Protein AF-A0A9W6ZDW1-F1 (afdb_monomer)

Solvent-accessible surface area (backbone atoms only — not comparable to full-atom values): 10948 Å² total; per-residue (Å²): 124,67,66,67,58,62,65,33,70,68,50,48,51,49,50,52,50,50,52,54,49,47,52,51,42,53,49,51,49,52,55,49,71,64,38,73,82,74,58,90,86,60,63,68,70,57,54,54,51,50,48,51,53,44,52,51,49,53,52,48,52,50,50,52,50,51,52,51,50,51,52,48,42,70,73,43,52,77,60,36,74,73,37,67,72,54,46,52,49,51,52,53,51,51,52,51,54,49,32,63,74,73,60,54,79,70,67,62,58,63,51,54,64,58,54,52,51,54,55,55,49,52,51,50,54,52,50,50,53,52,49,52,56,49,49,53,52,51,50,54,50,53,53,51,54,50,52,54,51,51,55,50,50,52,50,51,52,52,54,50,51,52,52,52,50,55,53,49,50,54,51,51,52,51,51,53,47,52,54,49,52,52,51,52,51,51,52,50,53,50,52,51,55,59,58,77,75,108

Nearest PDB structures (foldseek):
  7eeb-assembly1_B  TM=6.899E-01  e=1.900E-01  Mus musculus

Secondary structure (DSSP, 8-state):
--HHHHTSHHHHHHHHHHHHHHHHHHHHHHHHHHHTTT-TTS-HHHHHHHHHHHHHHHHHHHHHHHHHHHHHHHHHTTGGGG-HHHHHHHHHHHHHHHHHHTT-TTTGGGGHHHHHHHHHHHHHHHHHHHHHHHHHHHHHHHHHHHHHHHHHHHHHHHHHHHHHHHHHHHHHHHHHHHHHHHHHHHHHHHHHHHHHT-

Mean predicted aligned error: 13.36 Å

Radius of gyration: 42.37 Å; Cα contacts (8 Å, |Δi|>4): 61; chains: 1; bounding box: 82×44×132 Å

Structure (mmCIF, N/CA/C/O backbone):
data_AF-A0A9W6ZDW1-F1
#
_entry.id   AF-A0A9W6ZDW1-F1
#
loop_
_atom_site.group_PDB
_atom_site.id
_atom_site.type_symbol
_atom_site.label_atom_id
_atom_site.label_alt_id
_atom_site.label_comp_id
_atom_site.label_asym_id
_atom_site.label_entity_id
_atom_site.label_seq_id
_atom_site.pdbx_PDB_ins_code
_atom_site.Cartn_x
_atom_site.Cartn_y
_atom_site.Cartn_z
_atom_site.occupancy
_atom_site.B_iso_or_equiv
_atom_site.auth_seq_id
_atom_site.auth_comp_id
_atom_site.auth_asym_id
_atom_site.auth_atom_id
_atom_site.pdbx_PDB_model_num
ATOM 1 N N . ASN A 1 1 ? 13.449 -10.008 6.970 1.00 45.34 1 ASN A N 1
ATOM 2 C CA . ASN A 1 1 ? 13.951 -8.659 7.326 1.00 45.34 1 ASN A CA 1
ATOM 3 C C . ASN A 1 1 ? 14.274 -7.744 6.144 1.00 45.34 1 ASN A C 1
ATOM 5 O O . ASN A 1 1 ? 14.378 -6.555 6.386 1.00 45.34 1 ASN A O 1
ATOM 9 N N . GLY A 1 2 ? 14.355 -8.223 4.892 1.00 47.91 2 GLY A N 1
ATOM 10 C CA . GLY A 1 2 ? 14.412 -7.336 3.712 1.00 47.91 2 GLY A CA 1
ATOM 11 C C . GLY A 1 2 ? 13.050 -6.755 3.298 1.00 47.91 2 GLY A C 1
ATOM 12 O O . GLY A 1 2 ? 12.966 -5.576 2.982 1.00 47.91 2 GLY A O 1
ATOM 13 N N . GLY A 1 3 ? 11.969 -7.544 3.398 1.00 52.66 3 GLY A N 1
ATOM 14 C CA . GLY A 1 3 ? 10.612 -7.108 3.021 1.00 52.66 3 GLY A CA 1
ATOM 15 C C . GLY A 1 3 ? 10.099 -5.892 3.802 1.00 52.66 3 GLY A C 1
ATOM 16 O O . GLY A 1 3 ? 9.645 -4.934 3.195 1.00 52.66 3 GLY A O 1
ATOM 17 N N . LYS A 1 4 ? 10.310 -5.857 5.128 1.00 54.59 4 LYS A N 1
ATOM 18 C CA . LYS A 1 4 ? 9.941 -4.701 5.970 1.00 54.59 4 LYS A CA 1
ATOM 19 C C . LYS A 1 4 ? 10.668 -3.403 5.600 1.00 54.59 4 LYS A C 1
ATOM 21 O O . LYS A 1 4 ? 10.137 -2.334 5.849 1.00 54.59 4 LYS A O 1
ATOM 26 N N . LEU A 1 5 ? 11.873 -3.486 5.029 1.00 53.47 5 LEU A N 1
ATOM 27 C CA . LEU A 1 5 ? 12.630 -2.314 4.572 1.00 53.47 5 LEU A CA 1
ATOM 28 C C . LEU A 1 5 ? 12.071 -1.767 3.249 1.00 53.47 5 LEU A C 1
ATOM 30 O O . LEU A 1 5 ? 12.060 -0.558 3.055 1.00 53.47 5 LEU A O 1
ATOM 34 N N . MET A 1 6 ? 11.561 -2.640 2.372 1.00 57.53 6 MET A N 1
ATOM 35 C CA . MET A 1 6 ? 10.846 -2.242 1.149 1.00 57.53 6 MET A CA 1
ATOM 36 C C . MET A 1 6 ? 9.413 -1.753 1.402 1.00 57.53 6 MET A C 1
ATOM 38 O O . MET A 1 6 ? 8.844 -1.070 0.554 1.00 57.53 6 MET A O 1
ATOM 42 N N . GLU A 1 7 ? 8.829 -2.085 2.553 1.00 59.28 7 GLU A N 1
ATOM 43 C CA . GLU A 1 7 ? 7.519 -1.580 2.984 1.00 59.28 7 GLU A CA 1
ATOM 44 C C . GLU A 1 7 ? 7.584 -0.209 3.667 1.00 59.28 7 GLU A C 1
ATOM 46 O O . GLU A 1 7 ? 6.540 0.381 3.936 1.00 59.28 7 GLU A O 1
ATOM 51 N N . LEU A 1 8 ? 8.779 0.344 3.926 1.00 70.31 8 LEU A N 1
ATOM 52 C CA . LEU A 1 8 ? 8.867 1.719 4.410 1.00 70.31 8 LEU A CA 1
ATOM 53 C C . LEU A 1 8 ? 8.336 2.683 3.343 1.00 70.31 8 LEU A C 1
ATOM 55 O O . LEU A 1 8 ? 8.784 2.676 2.192 1.00 70.31 8 LEU A O 1
ATOM 59 N N . TYR A 1 9 ? 7.441 3.576 3.770 1.00 68.69 9 TYR A N 1
ATOM 60 C CA . TYR A 1 9 ? 6.848 4.623 2.935 1.00 68.69 9 TYR A CA 1
ATOM 61 C C . TYR A 1 9 ? 7.907 5.456 2.191 1.00 68.69 9 TYR A C 1
ATOM 63 O O . TYR A 1 9 ? 7.677 5.888 1.064 1.00 68.69 9 TYR A O 1
ATOM 71 N N . GLU A 1 10 ? 9.089 5.639 2.787 1.00 76.44 10 GLU A N 1
ATOM 72 C CA . GLU A 1 10 ? 10.210 6.386 2.205 1.00 76.44 10 GLU A CA 1
ATOM 73 C C . GLU A 1 10 ? 10.788 5.700 0.965 1.00 76.44 10 GLU A C 1
ATOM 75 O O . GLU A 1 10 ? 11.028 6.349 -0.053 1.00 76.44 10 GLU A O 1
ATOM 80 N N . VAL A 1 11 ? 10.967 4.377 1.026 1.00 77.19 11 VAL A N 1
ATOM 81 C CA . VAL A 1 11 ? 11.514 3.589 -0.086 1.00 77.19 11 VAL A CA 1
ATOM 82 C C . VAL A 1 11 ? 10.508 3.547 -1.229 1.00 77.19 11 VAL A C 1
ATOM 84 O O . VAL A 1 11 ? 10.876 3.750 -2.382 1.00 77.19 11 VAL A O 1
ATOM 87 N N . GLN A 1 12 ? 9.226 3.372 -0.921 1.00 74.38 12 GLN A N 1
ATOM 88 C CA . GLN A 1 12 ? 8.173 3.343 -1.935 1.00 74.38 12 GLN A CA 1
ATOM 89 C C . GLN A 1 12 ? 7.970 4.704 -2.607 1.00 74.38 12 GLN A C 1
ATOM 91 O O . GLN A 1 12 ? 7.766 4.763 -3.819 1.00 74.38 12 GLN A O 1
ATOM 96 N N . LEU A 1 13 ? 8.091 5.806 -1.860 1.00 77.62 13 LEU A N 1
ATOM 97 C CA . LEU A 1 13 ? 8.053 7.153 -2.427 1.00 77.62 13 LEU A CA 1
ATOM 98 C C . LEU A 1 13 ? 9.248 7.395 -3.354 1.00 77.62 13 LEU A C 1
ATOM 100 O O . LEU A 1 13 ? 9.069 7.929 -4.449 1.00 77.62 13 LEU A O 1
ATOM 104 N N . LEU A 1 14 ? 10.444 6.947 -2.959 1.00 81.94 14 LEU A N 1
ATOM 105 C CA . LEU A 1 14 ? 11.640 7.025 -3.795 1.00 81.94 14 LEU A CA 1
ATOM 106 C C . LEU A 1 14 ? 11.480 6.208 -5.083 1.00 81.94 14 LEU A C 1
ATOM 108 O O . LEU A 1 14 ? 11.796 6.713 -6.157 1.00 81.94 14 LEU A O 1
ATOM 112 N N . VAL A 1 15 ? 10.930 4.993 -5.003 1.00 80.06 15 VAL A N 1
ATOM 113 C CA . VAL A 1 15 ? 10.643 4.152 -6.178 1.00 80.06 15 VAL A CA 1
ATOM 114 C C . VAL A 1 15 ? 9.605 4.813 -7.090 1.00 80.06 15 VAL A C 1
ATOM 116 O O . VAL A 1 15 ? 9.808 4.875 -8.300 1.00 80.06 15 VAL A O 1
ATOM 119 N N . CYS A 1 16 ? 8.528 5.381 -6.541 1.00 79.88 16 CYS A N 1
ATOM 120 C CA . CYS A 1 16 ? 7.535 6.127 -7.319 1.00 79.88 16 CYS A CA 1
ATOM 121 C C . CYS A 1 16 ? 8.142 7.350 -8.020 1.00 79.88 16 CYS A C 1
ATOM 123 O O . CYS A 1 16 ? 7.856 7.594 -9.193 1.00 79.88 16 CYS A O 1
ATOM 125 N N . LEU A 1 17 ? 9.004 8.102 -7.329 1.00 83.44 17 LEU A N 1
ATOM 126 C CA . LEU A 1 17 ? 9.716 9.240 -7.906 1.0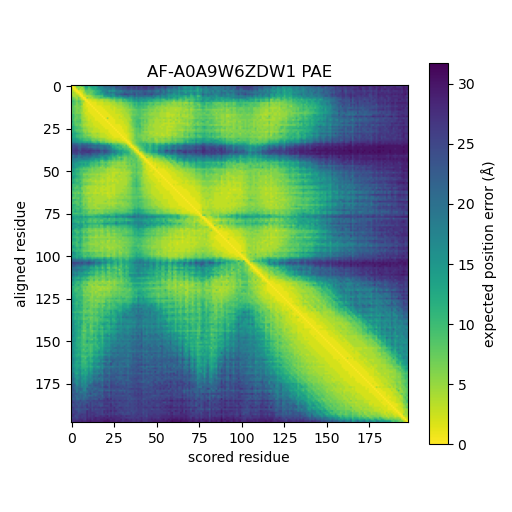0 83.44 17 LEU A CA 1
ATOM 127 C C . LEU A 1 17 ? 10.667 8.780 -9.016 1.00 83.44 17 LEU A C 1
ATOM 129 O O . LEU A 1 17 ? 10.703 9.396 -10.080 1.00 83.44 17 LEU A O 1
ATOM 133 N N . LEU A 1 18 ? 11.378 7.669 -8.804 1.00 85.19 18 LEU A N 1
ATOM 134 C CA . LEU A 1 18 ? 12.270 7.072 -9.795 1.00 85.19 18 LEU A CA 1
ATOM 135 C C . LEU A 1 18 ? 11.507 6.642 -11.053 1.00 85.19 18 LEU A C 1
ATOM 137 O O . LEU A 1 18 ? 11.962 6.930 -12.154 1.00 85.19 18 LEU A O 1
ATOM 141 N N . ILE A 1 19 ? 10.331 6.024 -10.906 1.00 82.25 19 ILE A N 1
ATOM 142 C CA . ILE A 1 19 ? 9.452 5.671 -12.032 1.00 82.25 19 ILE A CA 1
ATOM 143 C C . ILE A 1 19 ? 8.964 6.934 -12.756 1.00 82.25 19 ILE A C 1
ATOM 145 O O . ILE A 1 19 ? 8.956 6.977 -13.984 1.00 82.25 19 ILE A O 1
ATOM 149 N N . GLY A 1 20 ? 8.584 7.980 -12.016 1.00 82.38 20 GLY A N 1
ATOM 150 C CA . GLY A 1 20 ? 8.181 9.260 -12.602 1.00 82.38 20 GLY A CA 1
ATOM 151 C C . GLY A 1 20 ? 9.299 9.897 -13.431 1.00 82.38 20 GLY A C 1
ATOM 152 O O . GLY A 1 20 ? 9.073 10.286 -14.577 1.00 82.38 20 GLY A O 1
ATOM 153 N N . LEU A 1 21 ? 10.517 9.948 -12.886 1.00 84.75 21 LEU A N 1
ATOM 154 C CA . LEU A 1 21 ? 11.698 10.423 -13.608 1.00 84.75 21 LEU A CA 1
ATOM 155 C C . LEU A 1 21 ? 11.998 9.551 -14.827 1.00 84.75 21 LEU A C 1
ATOM 157 O O . LEU A 1 21 ? 12.229 10.087 -15.904 1.00 84.75 21 LEU A O 1
ATOM 161 N N . ASP A 1 22 ? 11.950 8.230 -14.688 1.00 83.38 22 ASP A N 1
ATOM 162 C CA . ASP A 1 22 ? 12.181 7.284 -15.781 1.00 83.38 22 ASP A CA 1
ATOM 163 C C . ASP A 1 22 ? 11.221 7.514 -16.960 1.00 83.38 22 ASP A C 1
ATOM 165 O O . ASP A 1 22 ? 11.650 7.587 -18.113 1.00 83.38 22 ASP A O 1
ATOM 169 N N . ILE A 1 23 ? 9.933 7.737 -16.678 1.00 79.94 23 ILE A N 1
ATOM 170 C CA . ILE A 1 23 ? 8.941 8.081 -17.702 1.00 79.94 23 ILE A CA 1
ATOM 171 C C . ILE A 1 23 ? 9.294 9.420 -18.362 1.00 79.94 23 ILE A C 1
ATOM 173 O O . ILE A 1 23 ? 9.258 9.522 -19.590 1.00 79.94 23 ILE A O 1
ATOM 177 N N . LEU A 1 24 ? 9.657 10.447 -17.588 1.00 82.50 24 LEU A N 1
ATOM 178 C CA . LEU A 1 24 ? 10.040 11.755 -18.135 1.00 82.50 24 LEU A CA 1
ATOM 179 C C . LEU A 1 24 ? 11.266 11.650 -19.052 1.00 82.50 24 LEU A C 1
ATOM 181 O O . LEU A 1 24 ? 11.233 12.146 -20.177 1.00 82.50 24 LEU A O 1
ATOM 185 N N . PHE A 1 25 ? 12.316 10.960 -18.609 1.00 81.31 25 PHE A N 1
ATOM 186 C CA . PHE A 1 25 ? 1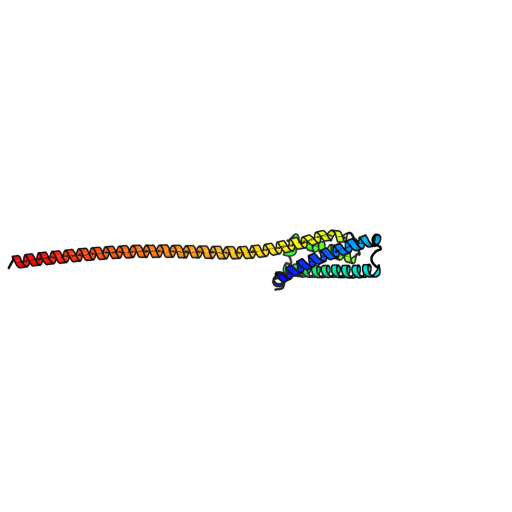3.536 10.755 -19.386 1.00 81.31 25 PHE A CA 1
ATOM 187 C C . PHE A 1 25 ? 13.281 9.940 -20.658 1.00 81.31 25 PHE A C 1
ATOM 189 O O . PHE A 1 25 ? 13.762 10.324 -21.722 1.00 81.31 25 PHE A O 1
ATOM 196 N N . SER A 1 26 ? 12.445 8.901 -20.595 1.00 77.38 26 SER A N 1
ATOM 197 C CA . SER A 1 26 ? 12.052 8.124 -21.778 1.00 77.38 26 SER A CA 1
ATOM 198 C C . SER A 1 26 ? 11.277 8.965 -22.806 1.00 77.38 26 SER A C 1
ATOM 200 O O . SER A 1 26 ? 11.511 8.854 -24.012 1.00 77.38 26 SER A O 1
ATOM 202 N N . ASN A 1 27 ? 10.407 9.876 -22.350 1.00 78.00 27 ASN A N 1
ATOM 203 C CA . ASN A 1 27 ? 9.708 10.816 -23.232 1.00 78.00 27 ASN A CA 1
ATOM 204 C C . ASN A 1 27 ? 10.666 11.842 -23.859 1.00 78.00 27 ASN A C 1
ATOM 206 O O . ASN A 1 27 ? 10.565 12.120 -25.054 1.00 78.00 27 ASN A O 1
ATOM 210 N N . VAL A 1 28 ? 11.622 12.376 -23.090 1.00 78.50 28 VAL A N 1
ATOM 211 C CA . VAL A 1 28 ? 12.659 13.288 -23.608 1.00 78.50 28 VAL A CA 1
ATOM 212 C C . VAL A 1 28 ? 13.523 12.587 -24.656 1.00 78.50 28 VAL A C 1
ATOM 214 O O . VAL A 1 28 ? 13.772 13.160 -25.716 1.00 78.50 28 VAL A O 1
ATOM 217 N N . GLU A 1 29 ? 13.929 11.339 -24.411 1.00 76.88 29 GLU A N 1
ATOM 218 C CA . GLU A 1 29 ? 14.666 10.529 -25.384 1.00 76.88 29 GLU A CA 1
ATOM 219 C C . GLU A 1 29 ? 13.851 10.304 -26.661 1.00 76.88 29 GLU A C 1
ATOM 221 O O . GLU A 1 29 ? 14.373 10.446 -27.765 1.00 76.88 29 GLU A O 1
ATOM 226 N N . PHE A 1 30 ? 12.559 9.982 -26.533 1.00 76.25 30 PHE A N 1
ATOM 227 C CA . PHE A 1 30 ? 11.659 9.802 -27.669 1.00 76.25 30 PHE A CA 1
ATOM 228 C C . PHE A 1 30 ? 11.557 11.077 -28.507 1.00 76.25 30 PHE A C 1
ATOM 230 O O . PHE A 1 30 ? 11.839 11.049 -29.705 1.00 76.25 30 PHE A O 1
ATOM 237 N N . VAL A 1 31 ? 11.241 12.207 -27.875 1.00 76.38 31 VAL A N 1
ATOM 238 C CA . VAL A 1 31 ? 11.100 13.501 -28.551 1.00 76.38 31 VAL A CA 1
ATOM 239 C C . VAL A 1 31 ? 12.412 13.927 -29.209 1.00 76.38 31 VAL A C 1
ATOM 241 O O . VAL A 1 31 ? 12.392 14.372 -30.355 1.00 76.38 31 VAL A O 1
ATOM 244 N N . MET A 1 32 ? 13.556 13.757 -28.541 1.00 72.44 32 MET A N 1
ATOM 245 C CA . MET A 1 32 ? 14.868 14.082 -29.112 1.00 72.44 32 MET A CA 1
ATOM 246 C C . MET A 1 32 ? 15.229 13.147 -30.269 1.00 72.44 32 MET A C 1
ATOM 248 O O . MET A 1 32 ? 15.637 13.613 -31.325 1.00 72.44 32 MET A O 1
ATOM 252 N N . SER A 1 33 ? 15.010 11.840 -30.123 1.00 73.38 33 SER A N 1
ATOM 253 C CA . SER A 1 33 ? 15.315 10.836 -31.148 1.00 73.38 33 SER A CA 1
ATOM 254 C C . SER A 1 33 ? 14.509 11.028 -32.441 1.00 73.38 33 SER A C 1
ATOM 256 O O . SER A 1 33 ? 15.011 10.666 -33.504 1.00 73.38 33 SER A O 1
ATOM 258 N N . TYR A 1 34 ? 13.300 11.597 -32.366 1.00 69.38 34 TYR A N 1
ATOM 259 C CA . TYR A 1 34 ? 12.497 11.970 -33.537 1.00 69.38 34 TYR A CA 1
ATOM 260 C C . TYR A 1 34 ? 12.802 13.387 -34.057 1.00 69.38 34 TYR A C 1
ATOM 262 O O . TYR A 1 34 ? 12.780 13.600 -35.267 1.00 69.38 34 TYR A O 1
ATOM 270 N N . ASN A 1 35 ? 13.134 14.348 -33.185 1.00 67.25 35 ASN A N 1
ATOM 271 C CA . ASN A 1 35 ? 13.446 15.728 -33.591 1.00 67.25 35 ASN A CA 1
ATOM 272 C C . ASN A 1 35 ? 14.878 15.947 -34.104 1.00 67.25 35 ASN A C 1
ATOM 274 O O . ASN A 1 35 ? 15.163 17.013 -34.652 1.00 67.25 35 ASN A O 1
ATOM 278 N N . VAL A 1 36 ? 15.773 14.957 -33.996 1.00 59.56 36 VAL A N 1
ATOM 279 C CA . VAL A 1 36 ? 17.116 14.996 -34.618 1.00 59.56 36 VAL A CA 1
ATOM 280 C C . VAL A 1 36 ? 17.038 15.271 -36.128 1.00 59.56 36 VAL A C 1
ATOM 282 O O . VAL A 1 36 ? 17.974 15.819 -36.700 1.00 59.56 36 VAL A O 1
ATOM 285 N N . THR A 1 37 ? 15.918 14.951 -36.784 1.00 54.81 37 THR A N 1
ATOM 286 C CA . THR A 1 37 ? 15.727 15.199 -38.223 1.00 54.81 37 THR A CA 1
ATOM 287 C C . THR A 1 37 ? 15.115 16.573 -38.545 1.00 54.81 37 THR A C 1
ATOM 289 O O . THR A 1 37 ? 15.182 16.996 -39.694 1.00 54.81 37 THR A O 1
ATOM 292 N N . SER A 1 38 ? 14.529 17.289 -37.574 1.00 54.47 38 SER A N 1
ATOM 293 C CA . SER A 1 38 ? 13.697 18.484 -37.825 1.00 54.47 38 SER A CA 1
ATOM 294 C C . SER A 1 38 ? 14.186 19.781 -37.167 1.00 54.47 38 SER A C 1
ATOM 296 O O . SER A 1 38 ? 13.809 20.855 -37.637 1.00 54.47 38 SER A O 1
ATOM 298 N N . LEU A 1 39 ? 15.019 19.732 -36.116 1.00 53.09 39 LEU A N 1
ATOM 299 C CA . LEU A 1 39 ? 15.394 20.926 -35.344 1.00 53.09 39 LEU A CA 1
ATOM 300 C C . LEU A 1 39 ? 16.904 21.226 -35.397 1.00 53.09 39 LEU A C 1
ATOM 302 O O . LEU A 1 39 ? 17.690 20.791 -34.558 1.00 53.09 39 LEU A O 1
ATOM 306 N N . SER A 1 40 ? 17.295 22.049 -36.369 1.00 56.88 40 SER A N 1
ATOM 307 C CA . SER A 1 40 ? 18.657 22.554 -36.627 1.00 56.88 40 SER A CA 1
ATOM 308 C C . SER A 1 40 ? 19.147 23.644 -35.652 1.00 56.88 40 SER A C 1
ATOM 310 O O . SER A 1 40 ? 20.188 24.256 -35.881 1.00 56.88 40 SER A O 1
ATOM 312 N N . LEU A 1 41 ? 18.416 23.903 -34.561 1.00 61.38 41 LEU A N 1
ATOM 313 C CA . LEU A 1 41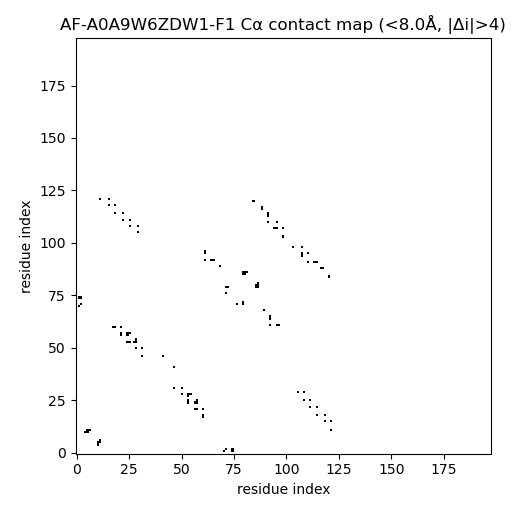 ? 18.674 25.013 -33.628 1.00 61.38 41 LEU A CA 1
ATOM 314 C C . LEU A 1 41 ? 19.602 24.663 -32.451 1.00 61.38 41 LEU A C 1
ATOM 316 O O . LEU A 1 41 ? 20.045 25.568 -31.748 1.00 61.38 41 LEU A O 1
ATOM 320 N N . VAL A 1 42 ? 19.906 23.382 -32.216 1.00 66.25 42 VAL A N 1
ATOM 321 C CA . VAL A 1 42 ? 20.762 22.949 -31.097 1.00 66.25 42 VAL A CA 1
ATOM 322 C C . VAL A 1 42 ? 22.066 22.358 -31.641 1.00 66.25 42 VAL A C 1
ATOM 324 O O . VAL A 1 42 ? 22.016 21.537 -32.557 1.00 66.25 42 VAL A O 1
ATOM 327 N N . PRO A 1 43 ? 23.242 22.729 -31.096 1.00 73.75 43 PRO A N 1
ATOM 328 C CA . PRO A 1 43 ? 24.513 22.164 -31.536 1.00 73.75 43 PRO A CA 1
ATOM 329 C C . PRO A 1 43 ? 24.530 20.640 -31.359 1.00 73.75 43 PRO A C 1
ATOM 331 O O . PRO A 1 43 ? 24.258 20.125 -30.272 1.00 73.75 43 PRO A O 1
ATOM 334 N N . LEU A 1 44 ? 24.908 19.931 -32.428 1.00 71.38 44 LEU A N 1
ATOM 335 C CA . LEU A 1 44 ? 24.893 18.465 -32.535 1.00 71.38 44 LEU A CA 1
ATOM 336 C C . LEU A 1 44 ? 25.595 17.771 -31.349 1.00 71.38 44 LEU A C 1
ATOM 338 O O . LEU A 1 44 ? 25.128 16.757 -30.836 1.00 71.38 44 LEU A O 1
ATOM 342 N N . ASN A 1 45 ? 26.688 18.362 -30.857 1.00 76.44 45 ASN A N 1
ATOM 343 C CA . ASN A 1 45 ? 27.463 17.844 -29.725 1.00 76.44 45 ASN A CA 1
ATOM 344 C C . ASN A 1 45 ? 26.672 17.840 -28.410 1.00 76.44 45 ASN A C 1
ATOM 346 O O . ASN A 1 45 ? 26.795 16.906 -27.617 1.00 76.44 45 ASN A O 1
ATOM 350 N N . LEU A 1 46 ? 25.844 18.865 -28.182 1.00 74.94 46 LEU A N 1
ATOM 351 C CA . LEU A 1 46 ? 25.015 18.963 -26.984 1.00 74.94 46 LEU A CA 1
ATOM 352 C C . LEU A 1 46 ? 23.864 17.951 -27.047 1.00 74.94 46 LEU A C 1
ATOM 354 O O . LEU A 1 46 ? 23.582 17.292 -26.052 1.00 74.94 46 LEU A O 1
ATOM 358 N N . GLN A 1 47 ? 23.254 17.762 -28.222 1.00 73.62 47 GLN A N 1
ATOM 359 C CA . GLN A 1 47 ? 22.193 16.767 -28.420 1.00 73.62 47 GLN A CA 1
ATOM 360 C C . GLN A 1 47 ? 22.692 15.338 -28.181 1.00 73.62 47 GLN A C 1
ATOM 362 O O . GLN A 1 47 ? 22.064 14.586 -27.440 1.00 73.62 47 GLN A O 1
ATOM 367 N N . VAL A 1 48 ? 23.841 14.971 -28.758 1.00 77.81 48 VAL A N 1
ATOM 368 C CA . VAL A 1 48 ? 24.439 13.639 -28.566 1.00 77.81 48 VAL A CA 1
ATOM 369 C C . VAL A 1 48 ? 24.851 13.426 -27.106 1.00 77.81 48 VAL A C 1
ATOM 371 O O . VAL A 1 48 ? 24.658 12.335 -26.571 1.00 77.81 48 VAL A O 1
ATOM 374 N N . GLY A 1 49 ? 25.380 14.460 -26.444 1.00 81.56 49 GLY A N 1
ATOM 375 C CA . GLY A 1 49 ? 25.712 14.412 -25.019 1.00 81.56 49 GLY A CA 1
ATOM 376 C C . GLY A 1 49 ? 24.486 14.163 -24.139 1.00 81.56 49 GLY A C 1
ATOM 377 O O . GLY A 1 49 ? 24.496 13.243 -23.324 1.00 81.56 49 GLY A O 1
ATOM 378 N N . VAL A 1 50 ? 23.409 14.928 -24.345 1.00 80.00 50 VAL A N 1
ATOM 379 C CA . VAL A 1 50 ? 22.146 14.758 -23.610 1.00 80.00 50 VAL A CA 1
ATOM 380 C C . VAL A 1 50 ? 21.554 13.374 -23.866 1.00 80.00 50 VAL A C 1
ATOM 382 O O . VAL A 1 50 ? 21.200 12.694 -22.910 1.00 80.00 50 VAL A O 1
ATOM 385 N N . LEU A 1 51 ? 21.517 12.909 -25.118 1.00 79.88 51 LEU A N 1
ATOM 386 C CA . LEU A 1 51 ? 20.979 11.589 -25.452 1.00 79.88 51 LEU A CA 1
ATOM 387 C C . LEU A 1 51 ? 21.724 10.461 -24.719 1.00 79.88 51 LEU A C 1
ATOM 389 O O . LEU A 1 51 ? 21.081 9.584 -24.153 1.00 79.88 51 LEU A O 1
ATOM 393 N N . ARG A 1 52 ? 23.062 10.517 -24.642 1.00 82.44 52 ARG A N 1
ATOM 394 C CA . ARG A 1 52 ? 23.853 9.526 -23.886 1.00 82.44 52 ARG A CA 1
ATOM 395 C C . ARG A 1 52 ? 23.555 9.546 -22.392 1.00 82.44 52 ARG A C 1
ATOM 397 O O . ARG A 1 52 ? 23.499 8.485 -21.776 1.00 82.44 52 ARG A O 1
ATOM 404 N N . VAL A 1 53 ? 23.388 10.729 -21.801 1.00 85.00 53 VAL A N 1
ATOM 405 C CA . VAL A 1 53 ? 23.042 10.858 -20.375 1.00 85.00 53 VAL A CA 1
ATOM 406 C C . VAL A 1 53 ? 21.661 10.268 -20.110 1.00 85.00 53 VAL A C 1
ATOM 408 O O . VAL A 1 53 ? 21.498 9.496 -19.169 1.00 85.00 53 VAL A O 1
ATOM 411 N N . VAL A 1 54 ? 20.690 10.581 -20.968 1.00 82.38 54 VAL A N 1
ATOM 412 C CA . VAL A 1 54 ? 19.324 10.059 -20.864 1.00 82.38 54 VAL A CA 1
ATOM 413 C C . VAL A 1 54 ? 19.310 8.534 -21.013 1.00 82.38 54 VAL A C 1
ATOM 415 O O . VAL A 1 54 ? 18.736 7.863 -20.163 1.00 82.38 54 VAL A O 1
ATOM 418 N N . GLN A 1 55 ? 20.021 7.986 -22.001 1.00 81.75 55 GLN A N 1
ATOM 419 C CA . GLN A 1 55 ? 20.167 6.536 -22.195 1.00 81.75 55 GLN A CA 1
ATOM 420 C C . GLN A 1 55 ? 20.857 5.846 -21.012 1.00 81.75 55 GLN A C 1
ATOM 422 O O . GLN A 1 55 ? 20.453 4.771 -20.575 1.00 81.75 55 GLN A O 1
ATOM 427 N N . SER A 1 56 ? 21.881 6.483 -20.439 1.00 86.25 56 SER A N 1
ATOM 428 C CA . SER A 1 56 ? 22.557 5.957 -19.247 1.00 86.25 56 SER A CA 1
ATOM 429 C C . SER A 1 56 ? 21.612 5.918 -18.043 1.00 86.25 56 SER A C 1
ATOM 431 O O . SER A 1 56 ? 21.642 4.969 -17.261 1.00 86.25 56 SER A O 1
ATOM 433 N N . PHE A 1 57 ? 20.748 6.928 -17.901 1.00 85.06 57 PHE A N 1
ATOM 434 C CA . PHE A 1 57 ? 19.757 6.983 -16.832 1.00 85.06 57 PHE A CA 1
ATOM 435 C C . PHE A 1 57 ? 18.678 5.906 -16.996 1.00 85.06 57 PHE A C 1
ATOM 437 O O . PHE A 1 57 ? 18.375 5.213 -16.029 1.00 85.06 57 PHE A O 1
ATOM 444 N N . THR A 1 58 ? 18.145 5.707 -18.206 1.00 79.81 58 THR A N 1
ATOM 445 C CA . THR A 1 58 ? 17.137 4.665 -18.476 1.00 79.81 58 THR A CA 1
ATOM 446 C C . THR A 1 58 ? 17.696 3.250 -18.308 1.00 79.81 58 THR A C 1
ATOM 448 O O . THR A 1 58 ? 16.996 2.358 -17.830 1.00 79.81 58 THR A O 1
ATOM 451 N N . GLY A 1 59 ? 18.969 3.028 -18.650 1.00 82.44 59 GLY A N 1
ATOM 452 C CA . GLY A 1 59 ? 19.655 1.766 -18.359 1.00 82.44 59 GLY A CA 1
ATOM 453 C C . GLY A 1 59 ? 19.844 1.537 -16.854 1.00 82.44 59 GLY A C 1
ATOM 454 O O . GLY A 1 59 ? 19.632 0.432 -16.350 1.00 82.44 59 GLY A O 1
ATOM 455 N N . PHE A 1 60 ? 20.185 2.593 -16.109 1.00 86.50 60 PHE A N 1
ATOM 456 C CA . PHE A 1 60 ? 20.338 2.531 -14.655 1.00 86.50 60 PHE A CA 1
ATOM 457 C C . PHE A 1 60 ? 19.018 2.205 -13.942 1.00 86.50 60 PHE A C 1
ATOM 459 O O . PHE A 1 60 ? 18.987 1.328 -13.075 1.00 86.50 60 PHE A O 1
ATOM 466 N N . THR A 1 61 ? 17.920 2.870 -14.308 1.00 84.62 61 THR A N 1
ATOM 467 C CA . THR A 1 61 ? 16.598 2.609 -13.719 1.00 84.62 61 THR A CA 1
ATOM 468 C C . THR A 1 61 ? 16.146 1.182 -14.014 1.00 84.62 61 THR A C 1
ATOM 470 O O . THR A 1 61 ? 15.684 0.490 -13.108 1.00 84.62 61 THR A O 1
ATOM 473 N N . LEU A 1 62 ? 16.362 0.687 -15.236 1.00 82.12 62 LEU A N 1
ATOM 474 C CA . LEU A 1 62 ? 16.092 -0.703 -15.602 1.00 82.12 62 LEU A CA 1
ATOM 475 C C . LEU A 1 62 ? 16.850 -1.701 -14.715 1.00 82.12 62 LEU A C 1
ATOM 477 O O . LEU A 1 62 ? 16.256 -2.667 -14.232 1.00 82.12 62 LEU A O 1
ATOM 481 N N . PHE A 1 63 ? 18.139 -1.458 -14.467 1.00 86.69 63 PHE A N 1
ATOM 482 C CA . PHE A 1 63 ? 18.943 -2.292 -13.573 1.00 86.69 63 PHE A CA 1
ATOM 483 C C . PHE A 1 63 ? 18.411 -2.272 -12.134 1.00 86.69 63 PHE A C 1
ATOM 485 O O . PHE A 1 63 ? 18.286 -3.321 -11.500 1.00 86.69 63 PHE A O 1
ATOM 492 N N . PHE A 1 64 ? 18.046 -1.093 -11.628 1.00 86.44 64 PHE A N 1
ATOM 493 C CA . PHE A 1 64 ? 17.448 -0.963 -10.302 1.00 86.44 64 PHE A CA 1
ATOM 494 C C . PHE A 1 64 ? 16.146 -1.773 -10.188 1.00 86.44 64 PHE A C 1
ATOM 496 O O . PHE A 1 64 ? 15.956 -2.510 -9.222 1.00 86.44 64 PHE A O 1
ATOM 503 N N . PHE A 1 65 ? 15.288 -1.718 -11.209 1.00 82.56 65 PHE A N 1
ATOM 504 C CA . PHE A 1 65 ? 14.042 -2.486 -11.244 1.00 82.56 65 PHE A CA 1
ATOM 505 C C . PHE A 1 65 ? 14.260 -4.000 -11.362 1.00 82.56 65 PHE A C 1
ATOM 507 O O . PHE A 1 65 ? 13.505 -4.776 -10.778 1.00 82.56 65 PHE A O 1
ATOM 514 N N . MET A 1 66 ? 15.301 -4.441 -12.073 1.00 84.88 66 MET A N 1
ATOM 515 C CA . MET A 1 66 ? 15.710 -5.850 -12.083 1.00 84.88 66 MET A CA 1
ATOM 516 C C . MET A 1 66 ? 16.085 -6.326 -10.677 1.00 84.88 66 MET A C 1
ATOM 518 O O . MET A 1 66 ? 15.652 -7.395 -10.247 1.00 84.88 66 MET A O 1
ATOM 522 N N . LEU A 1 67 ? 16.853 -5.521 -9.940 1.00 87.69 67 LEU A N 1
ATOM 523 C CA . LEU A 1 67 ? 17.227 -5.829 -8.562 1.00 87.69 67 LEU A CA 1
ATOM 524 C C . LEU A 1 67 ? 15.991 -5.868 -7.653 1.00 87.69 67 LEU A C 1
ATOM 526 O O . LEU A 1 67 ? 15.838 -6.809 -6.874 1.00 87.69 67 LEU A O 1
ATOM 530 N N . GLU A 1 68 ? 15.082 -4.902 -7.789 1.00 83.88 68 GLU A N 1
ATOM 531 C CA . GLU A 1 68 ? 13.814 -4.875 -7.051 1.00 83.88 68 GLU A CA 1
ATOM 532 C C . GLU A 1 68 ? 13.004 -6.164 -7.268 1.00 83.88 68 GLU A C 1
ATOM 534 O O . GLU A 1 68 ? 12.593 -6.814 -6.304 1.00 83.88 68 GLU A O 1
ATOM 539 N N . LEU A 1 69 ? 12.843 -6.592 -8.525 1.00 81.62 69 LEU A N 1
ATOM 540 C CA . LEU A 1 69 ? 12.168 -7.845 -8.871 1.00 81.62 69 LEU A CA 1
ATOM 541 C C . LEU A 1 69 ? 12.860 -9.072 -8.281 1.00 81.62 69 LEU A C 1
ATOM 543 O O . LEU A 1 69 ? 12.177 -9.974 -7.803 1.00 81.62 69 LEU A O 1
ATOM 547 N N . LEU A 1 70 ? 14.194 -9.116 -8.274 1.00 86.94 70 LEU A N 1
ATOM 548 C CA . LEU A 1 70 ? 14.940 -10.217 -7.659 1.00 86.94 70 LEU A CA 1
ATOM 549 C C . LEU A 1 70 ? 14.700 -10.290 -6.148 1.00 86.94 70 LEU A C 1
ATOM 551 O O . LEU A 1 70 ? 14.524 -11.382 -5.604 1.00 86.94 70 LEU A O 1
ATOM 555 N N . VAL A 1 71 ? 14.646 -9.143 -5.469 1.00 84.31 71 VAL A N 1
ATOM 556 C CA . VAL A 1 71 ? 14.330 -9.079 -4.036 1.00 84.31 71 VAL A CA 1
ATOM 557 C C . VAL A 1 71 ? 12.895 -9.539 -3.775 1.00 84.31 71 VAL A C 1
ATOM 559 O O . VAL A 1 71 ? 12.667 -10.332 -2.856 1.00 84.31 71 VAL A O 1
ATOM 562 N N . LEU A 1 72 ? 11.932 -9.109 -4.595 1.00 78.62 72 LEU A N 1
ATOM 563 C CA . LEU A 1 72 ? 10.535 -9.543 -4.497 1.00 78.62 72 LEU A CA 1
ATOM 564 C C . LEU A 1 72 ? 10.394 -11.048 -4.751 1.00 78.62 72 LEU A C 1
ATOM 566 O O . LEU A 1 72 ? 9.748 -11.745 -3.970 1.00 78.62 72 LEU A O 1
ATOM 570 N N . MET A 1 73 ? 11.061 -11.574 -5.776 1.00 82.88 73 MET A N 1
ATOM 571 C CA . MET A 1 73 ? 11.086 -13.004 -6.081 1.00 82.88 73 MET A CA 1
ATOM 572 C C . MET A 1 73 ? 11.712 -13.812 -4.933 1.00 82.88 73 MET A C 1
ATOM 574 O O . MET A 1 73 ? 11.186 -14.855 -4.548 1.00 82.88 73 MET A O 1
ATOM 578 N N . GLY A 1 74 ? 12.791 -13.313 -4.323 1.00 83.69 74 GLY A N 1
ATOM 579 C CA . GLY A 1 74 ? 13.407 -13.935 -3.148 1.00 83.69 74 GLY A CA 1
ATOM 580 C C . GLY A 1 74 ? 12.512 -13.913 -1.904 1.00 83.69 74 GLY A C 1
ATOM 581 O O . GLY A 1 74 ? 12.550 -14.853 -1.106 1.00 83.69 74 GLY A O 1
ATOM 582 N N . THR A 1 75 ? 11.692 -12.869 -1.758 1.00 83.44 75 THR A N 1
ATOM 583 C CA . THR A 1 75 ? 10.792 -12.678 -0.611 1.00 83.44 75 THR A CA 1
ATOM 584 C C . THR A 1 75 ? 9.528 -13.533 -0.727 1.00 83.44 75 THR A C 1
ATOM 586 O O . THR A 1 75 ? 9.184 -14.224 0.227 1.00 83.44 75 THR A O 1
ATOM 589 N N . TYR A 1 76 ? 8.873 -13.538 -1.893 1.00 76.62 76 TYR A N 1
ATOM 590 C CA . TYR A 1 76 ? 7.571 -14.191 -2.105 1.00 76.62 76 TYR A CA 1
ATOM 591 C C . TYR A 1 76 ? 7.657 -15.576 -2.773 1.00 76.62 76 TYR A C 1
ATOM 593 O O . TYR A 1 76 ? 6.660 -16.294 -2.828 1.00 76.62 76 TYR A O 1
ATOM 601 N N . ARG A 1 77 ? 8.841 -15.991 -3.249 1.00 80.75 77 ARG A N 1
ATOM 602 C CA . ARG A 1 77 ? 9.143 -17.326 -3.807 1.00 80.75 77 ARG A CA 1
ATOM 603 C C . ARG A 1 77 ? 8.044 -17.868 -4.736 1.00 80.75 77 ARG A C 1
ATOM 605 O O . ARG A 1 77 ? 7.927 -17.419 -5.868 1.00 80.75 77 ARG A O 1
ATOM 612 N N . GLY A 1 78 ? 7.263 -18.851 -4.277 1.00 69.56 78 GLY A N 1
ATOM 613 C CA . GLY A 1 78 ? 6.227 -19.521 -5.070 1.00 69.56 78 GLY A CA 1
ATOM 614 C C . GLY A 1 78 ? 4.934 -18.716 -5.221 1.00 69.56 78 GLY A C 1
ATOM 615 O O . GLY A 1 78 ? 4.259 -18.834 -6.238 1.00 69.56 78 GLY A O 1
ATOM 616 N N . GLU A 1 79 ? 4.614 -17.848 -4.261 1.00 75.56 79 GLU A N 1
ATOM 617 C CA . GLU A 1 79 ? 3.411 -17.005 -4.314 1.00 75.56 79 GLU A CA 1
ATOM 618 C C . GLU A 1 79 ? 3.566 -15.824 -5.278 1.00 75.56 79 GLU A C 1
ATOM 620 O O . GLU A 1 79 ? 2.572 -15.264 -5.750 1.00 75.56 79 GLU A O 1
ATOM 625 N N . PHE A 1 80 ? 4.814 -15.499 -5.634 1.00 72.94 80 PHE A N 1
ATOM 626 C CA . PHE A 1 80 ? 5.148 -14.495 -6.640 1.00 72.94 80 PHE A CA 1
ATOM 627 C C . PHE A 1 80 ? 4.490 -14.807 -7.993 1.00 72.94 80 PHE A C 1
ATOM 629 O O . PHE A 1 80 ? 3.908 -13.923 -8.617 1.00 72.94 80 PHE A O 1
ATOM 636 N N . PHE A 1 81 ? 4.518 -16.074 -8.420 1.00 74.44 81 PHE A N 1
ATOM 637 C CA . PHE A 1 81 ? 3.963 -16.497 -9.710 1.00 74.44 81 PHE A CA 1
ATOM 638 C C . PHE A 1 81 ? 2.432 -16.581 -9.727 1.00 74.44 81 PHE A C 1
ATOM 640 O O . PHE A 1 81 ? 1.836 -16.605 -10.801 1.00 74.44 81 PHE A O 1
ATOM 647 N N . LEU A 1 82 ? 1.785 -16.605 -8.558 1.00 75.81 82 LEU A N 1
ATOM 648 C CA . LEU A 1 82 ? 0.322 -16.637 -8.450 1.00 75.81 82 LEU A CA 1
ATOM 649 C C . LEU A 1 82 ? -0.299 -15.243 -8.593 1.00 75.81 82 LEU A C 1
ATOM 651 O O . LEU A 1 82 ? -1.470 -15.108 -8.944 1.00 75.81 82 LEU A O 1
ATOM 655 N N . HIS A 1 83 ? 0.486 -14.195 -8.354 1.00 78.56 83 HIS A N 1
ATOM 656 C CA . HIS A 1 83 ? 0.032 -12.818 -8.459 1.00 78.56 83 HIS A CA 1
ATOM 657 C C . HIS A 1 83 ? 0.256 -12.294 -9.874 1.00 78.56 83 HIS A C 1
ATOM 659 O O . HIS A 1 83 ? 1.372 -11.960 -10.278 1.00 78.56 83 HIS A O 1
ATOM 665 N N . ILE A 1 84 ? -0.844 -12.132 -10.609 1.00 79.94 84 ILE A N 1
ATOM 666 C CA . ILE A 1 84 ? -0.829 -11.636 -11.990 1.00 79.94 84 ILE A CA 1
ATOM 667 C C . ILE A 1 84 ? -0.112 -10.284 -12.132 1.00 79.94 84 ILE A C 1
ATOM 669 O O . ILE A 1 84 ? 0.524 -10.016 -13.146 1.00 79.94 84 ILE A O 1
ATOM 673 N N . GLY A 1 85 ? -0.147 -9.450 -11.087 1.00 78.00 85 GLY A N 1
ATOM 674 C CA . GLY A 1 85 ? 0.554 -8.168 -11.060 1.00 78.00 85 GLY A CA 1
ATOM 675 C C . GLY A 1 85 ? 2.077 -8.301 -11.120 1.00 78.00 85 GLY A C 1
ATOM 676 O O . GLY A 1 85 ? 2.711 -7.533 -11.841 1.00 78.00 85 GLY A O 1
ATOM 677 N N . TYR A 1 86 ? 2.655 -9.271 -10.407 1.00 79.94 86 TYR A N 1
ATOM 678 C CA . TYR A 1 86 ? 4.100 -9.512 -10.398 1.00 79.94 86 TYR A CA 1
ATOM 679 C C . TYR A 1 86 ? 4.573 -10.209 -11.673 1.00 79.94 86 TYR A C 1
ATOM 681 O O . TYR A 1 86 ? 5.643 -9.888 -12.186 1.00 79.94 86 TYR A O 1
ATOM 689 N N . LEU A 1 87 ? 3.753 -11.108 -12.224 1.00 82.81 87 LEU A N 1
ATOM 690 C CA . LEU A 1 87 ? 4.058 -11.793 -13.478 1.00 82.81 87 LEU A CA 1
ATOM 691 C C . LEU A 1 87 ? 4.113 -10.818 -14.663 1.00 8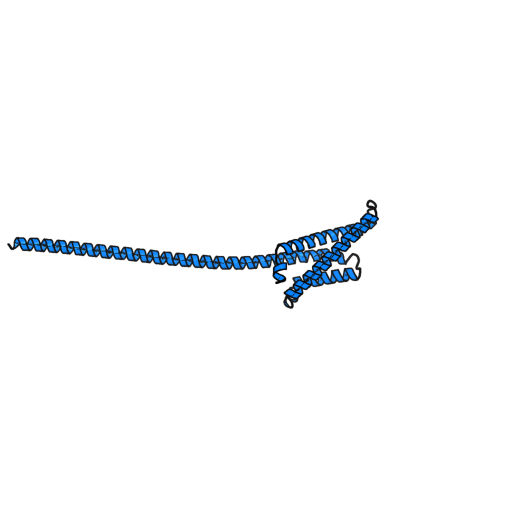2.81 87 LEU A C 1
ATOM 693 O O . LEU A 1 87 ? 5.053 -10.861 -15.456 1.00 82.81 87 LEU A O 1
ATOM 697 N N . THR A 1 88 ? 3.142 -9.903 -14.753 1.00 82.56 88 THR A N 1
ATOM 698 C CA . THR A 1 88 ? 3.145 -8.837 -15.765 1.00 82.56 88 THR A CA 1
ATOM 699 C C . THR A 1 88 ? 4.377 -7.949 -15.621 1.00 82.56 88 THR A C 1
ATOM 701 O O . THR A 1 88 ? 5.011 -7.608 -16.616 1.00 82.56 88 THR A O 1
ATOM 704 N N . ASP A 1 89 ? 4.757 -7.608 -14.389 1.00 81.69 89 ASP A N 1
ATOM 705 C CA . ASP A 1 89 ? 5.925 -6.768 -14.127 1.00 81.69 89 ASP A CA 1
ATOM 706 C C . ASP A 1 89 ? 7.239 -7.440 -14.560 1.00 81.69 89 ASP A C 1
ATOM 708 O O . ASP A 1 89 ? 8.055 -6.838 -15.263 1.00 81.69 89 ASP A O 1
ATOM 712 N N . LEU A 1 90 ? 7.394 -8.725 -14.225 1.00 84.50 90 LEU A N 1
ATOM 713 C CA . LEU A 1 90 ? 8.523 -9.551 -14.647 1.00 84.50 90 LEU A CA 1
ATOM 714 C C . LEU A 1 90 ? 8.633 -9.609 -16.175 1.00 84.50 90 LEU A C 1
ATOM 716 O O . LEU A 1 90 ? 9.707 -9.366 -16.722 1.00 84.50 90 LEU A O 1
ATOM 720 N N . GLY A 1 91 ? 7.526 -9.889 -16.869 1.00 85.19 91 GLY A N 1
ATOM 721 C CA . GLY A 1 91 ? 7.505 -9.943 -18.330 1.00 85.19 91 GLY A CA 1
ATOM 722 C C . GLY A 1 91 ? 7.929 -8.617 -18.963 1.00 85.19 91 GLY A C 1
ATOM 723 O O . GLY A 1 91 ? 8.759 -8.596 -19.867 1.00 85.19 91 GLY A O 1
ATOM 724 N N . VAL A 1 92 ? 7.426 -7.498 -18.442 1.00 82.44 92 VAL A N 1
ATOM 725 C CA . VAL A 1 92 ? 7.748 -6.159 -18.952 1.00 82.44 92 VAL A CA 1
ATOM 726 C C . VAL A 1 92 ? 9.216 -5.818 -18.738 1.00 82.44 92 VAL A C 1
ATOM 728 O O . VAL A 1 92 ? 9.846 -5.293 -19.654 1.00 82.44 92 VAL A O 1
ATOM 731 N N . VAL A 1 93 ? 9.786 -6.130 -17.568 1.00 83.88 93 VAL A N 1
ATOM 732 C CA . VAL A 1 93 ? 11.222 -5.918 -17.334 1.00 83.88 93 VAL A CA 1
ATOM 733 C C . VAL A 1 93 ? 12.065 -6.775 -18.265 1.00 83.88 93 VAL A C 1
ATOM 735 O O . VAL A 1 93 ? 13.004 -6.252 -18.857 1.00 83.88 93 VAL A O 1
ATOM 738 N N . LEU A 1 94 ? 11.731 -8.056 -18.427 1.00 85.38 94 LEU A N 1
ATOM 739 C CA . LEU A 1 94 ? 12.492 -8.962 -19.285 1.00 85.38 94 LEU A CA 1
ATOM 740 C C . LEU A 1 94 ? 12.458 -8.526 -20.749 1.00 85.38 94 LEU A C 1
ATOM 742 O O . LEU A 1 94 ? 13.499 -8.519 -21.398 1.00 85.38 94 LEU A O 1
ATOM 746 N N . VAL A 1 95 ? 11.298 -8.102 -21.255 1.00 84.69 95 VAL A N 1
ATOM 747 C CA . VAL A 1 95 ? 11.176 -7.573 -22.621 1.00 84.69 95 VAL A CA 1
ATOM 748 C C . VAL A 1 95 ? 11.967 -6.271 -22.777 1.00 84.69 95 VAL A C 1
ATOM 750 O O . VAL A 1 95 ? 12.659 -6.105 -23.777 1.00 84.69 95 VAL A O 1
ATOM 753 N N . CYS A 1 96 ? 11.931 -5.372 -21.786 1.00 78.62 96 CYS A N 1
ATOM 754 C CA . CYS A 1 96 ? 12.752 -4.155 -21.806 1.00 78.62 96 CYS A CA 1
ATOM 755 C C . CYS A 1 96 ? 14.254 -4.475 -21.809 1.00 78.62 96 CYS A C 1
ATOM 757 O O . CYS A 1 96 ? 15.000 -3.892 -22.587 1.00 78.62 96 CYS A O 1
ATOM 759 N N . ALA A 1 97 ? 14.695 -5.407 -20.961 1.00 81.12 97 ALA A N 1
ATOM 760 C CA . ALA A 1 97 ? 16.095 -5.809 -20.864 1.00 81.12 97 ALA A CA 1
ATOM 761 C C . ALA A 1 97 ? 16.584 -6.508 -22.132 1.00 81.12 97 ALA A C 1
ATOM 763 O O . ALA A 1 97 ? 17.676 -6.218 -22.610 1.00 81.12 97 ALA A O 1
ATOM 764 N N . TYR A 1 98 ? 15.763 -7.385 -22.705 1.00 84.69 98 TYR A N 1
ATOM 765 C CA . TYR A 1 98 ? 16.073 -8.040 -23.968 1.00 84.69 98 TYR A CA 1
ATOM 766 C C . TYR A 1 98 ? 16.159 -7.031 -25.118 1.00 84.69 98 TYR A C 1
ATOM 768 O O . TYR A 1 98 ? 17.114 -7.060 -25.887 1.00 84.69 98 TYR A O 1
ATOM 776 N N . GLY A 1 99 ? 15.210 -6.093 -25.189 1.00 79.81 99 GLY A N 1
ATOM 777 C CA . GLY A 1 99 ? 15.197 -5.041 -26.204 1.00 79.81 99 GLY A CA 1
A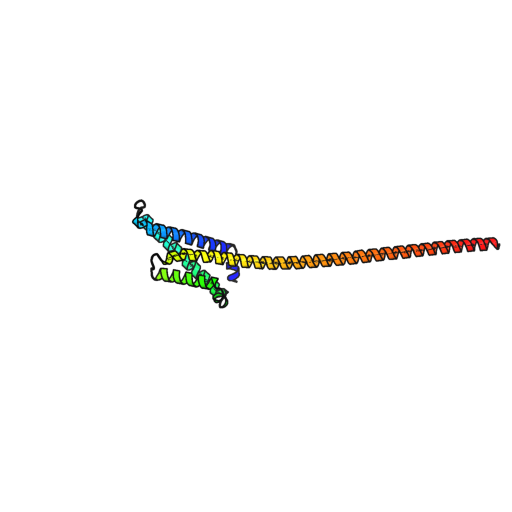TOM 778 C C . GLY A 1 99 ? 16.403 -4.099 -26.139 1.00 79.81 99 GLY A C 1
ATOM 779 O O . GLY A 1 99 ? 16.883 -3.663 -27.183 1.00 79.81 99 GLY A O 1
ATOM 780 N N . GLU A 1 100 ? 16.924 -3.828 -24.939 1.00 76.38 100 GLU A N 1
ATOM 781 C CA . GLU A 1 100 ? 18.146 -3.035 -24.746 1.00 76.38 100 GLU A CA 1
ATOM 782 C C . GLU A 1 100 ? 19.398 -3.783 -25.240 1.00 76.38 100 GLU A C 1
ATOM 784 O O . GLU A 1 100 ? 20.281 -3.186 -25.851 1.00 76.38 100 GLU A O 1
ATOM 789 N N . VAL A 1 101 ? 19.464 -5.102 -25.016 1.00 81.12 101 VAL A N 1
ATOM 790 C CA . VAL A 1 101 ? 20.596 -5.948 -25.436 1.00 81.12 101 VAL A CA 1
ATOM 791 C C . VAL A 1 101 ? 20.597 -6.191 -26.946 1.00 81.12 101 VAL A C 1
ATOM 793 O O . VAL A 1 101 ? 21.656 -6.127 -27.566 1.00 81.12 101 VAL A O 1
ATOM 796 N N . ASP A 1 102 ? 19.430 -6.450 -27.540 1.00 81.19 102 ASP A N 1
ATOM 797 C CA . ASP A 1 102 ? 19.296 -6.730 -28.979 1.00 81.19 102 ASP A CA 1
ATOM 798 C C . ASP A 1 102 ? 19.218 -5.447 -29.832 1.00 81.19 102 ASP A C 1
ATOM 800 O O . ASP A 1 102 ? 19.155 -5.492 -31.060 1.00 81.19 102 ASP A O 1
ATOM 804 N N . GLY A 1 103 ? 19.235 -4.272 -29.192 1.00 69.88 103 GLY A N 1
ATOM 805 C CA . GLY A 1 103 ? 19.259 -2.979 -29.873 1.00 69.88 103 GLY A CA 1
ATOM 806 C C . GLY A 1 103 ? 17.962 -2.644 -30.612 1.00 69.88 103 GLY A C 1
ATOM 807 O O . GLY A 1 103 ? 17.998 -1.947 -31.631 1.00 69.88 103 GLY A O 1
ATOM 808 N N . TRP A 1 104 ? 16.808 -3.118 -30.125 1.00 69.50 104 TRP A N 1
ATOM 809 C CA . TRP A 1 104 ? 15.499 -2.846 -30.729 1.00 69.50 104 TRP A CA 1
ATOM 810 C C . TRP A 1 104 ? 15.130 -1.367 -30.587 1.00 69.50 104 TRP A C 1
ATOM 812 O O . TRP A 1 104 ? 14.508 -0.906 -29.628 1.00 69.50 104 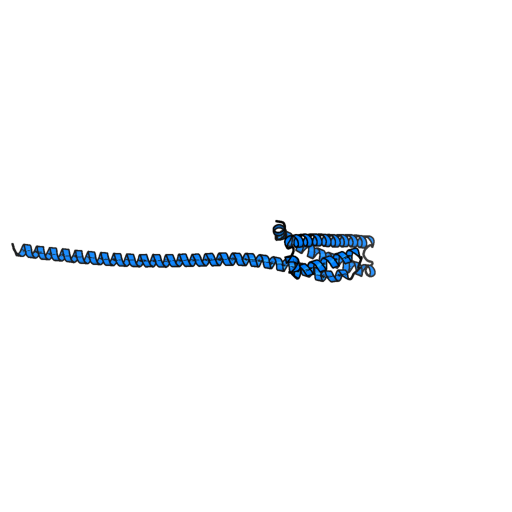TRP A O 1
ATOM 822 N N . GLY A 1 105 ? 15.538 -0.592 -31.589 1.00 62.47 105 GLY A N 1
ATOM 823 C CA . GLY A 1 105 ? 15.314 0.838 -31.656 1.00 62.47 105 GLY A CA 1
ATOM 824 C C . GLY A 1 105 ? 13.847 1.173 -31.906 1.00 62.47 105 GLY A C 1
ATOM 825 O O . GLY A 1 105 ? 13.334 0.955 -32.997 1.00 62.47 105 GLY A O 1
ATOM 826 N N . LYS A 1 106 ? 13.237 1.844 -30.922 1.00 59.84 106 LYS A N 1
ATOM 827 C CA . LYS A 1 106 ? 11.977 2.624 -30.969 1.00 59.84 106 LYS A CA 1
ATOM 828 C C . LYS A 1 106 ? 10.695 1.892 -30.556 1.00 59.84 106 LYS A C 1
ATOM 830 O O . LYS A 1 106 ? 9.872 2.537 -29.914 1.00 59.84 106 LYS A O 1
ATOM 835 N N . GLU A 1 107 ? 10.528 0.595 -30.813 1.00 62.41 107 GLU A N 1
ATOM 836 C CA . GLU A 1 107 ? 9.279 -0.116 -30.450 1.00 62.41 107 GLU A CA 1
ATOM 837 C C . GLU A 1 107 ? 9.180 -0.443 -28.954 1.00 62.41 107 GLU A C 1
ATOM 839 O O . GLU A 1 107 ? 8.118 -0.306 -28.345 1.00 62.41 107 GLU A O 1
ATOM 844 N N . VAL A 1 108 ? 10.319 -0.735 -28.318 1.00 64.31 108 VAL A N 1
ATOM 845 C CA . VAL A 1 108 ? 10.420 -0.992 -26.870 1.00 64.31 108 VAL A CA 1
ATOM 846 C C . VAL A 1 108 ? 9.954 0.218 -26.045 1.00 64.31 108 VAL A C 1
ATOM 848 O O . VAL A 1 108 ? 9.523 0.073 -24.906 1.00 64.31 108 VAL A O 1
ATOM 851 N N . ARG A 1 109 ? 9.946 1.429 -26.620 1.00 63.38 109 ARG A N 1
ATOM 852 C CA . ARG A 1 109 ? 9.514 2.648 -25.917 1.00 63.38 109 ARG A CA 1
ATOM 853 C C . ARG A 1 109 ? 8.001 2.744 -25.727 1.00 63.38 109 ARG A C 1
ATOM 855 O O . ARG A 1 109 ? 7.566 3.391 -24.779 1.00 63.38 109 ARG A O 1
ATOM 862 N N . VAL A 1 110 ? 7.190 2.058 -26.539 1.00 64.56 110 VAL A N 1
ATOM 863 C CA . VAL A 1 110 ? 5.729 1.995 -26.325 1.00 64.56 110 VAL A CA 1
ATOM 864 C C . VAL A 1 110 ? 5.401 1.242 -25.028 1.00 64.56 110 VAL A C 1
ATOM 866 O O . VAL A 1 110 ? 4.421 1.558 -24.351 1.00 64.56 110 VAL A O 1
ATOM 869 N N . LEU A 1 111 ? 6.290 0.341 -24.590 1.00 66.31 111 LEU A N 1
ATOM 870 C CA . LEU A 1 111 ? 6.203 -0.308 -23.277 1.00 66.31 111 LEU A CA 1
ATOM 871 C C . LEU A 1 111 ? 6.381 0.683 -22.114 1.00 66.31 111 LEU A C 1
ATOM 873 O O . LEU A 1 111 ? 6.075 0.333 -20.976 1.00 66.31 111 LEU A O 1
ATOM 877 N N . GLY A 1 112 ? 6.791 1.931 -22.373 1.00 65.44 112 GLY A N 1
ATOM 878 C CA . GLY A 1 112 ? 6.780 3.022 -21.396 1.00 65.44 112 GLY A CA 1
ATOM 879 C C . GLY A 1 112 ? 5.401 3.234 -20.760 1.00 65.44 112 GLY A C 1
ATOM 880 O O . GLY A 1 112 ? 5.312 3.449 -19.555 1.00 65.44 112 GLY A O 1
ATOM 881 N N . PHE A 1 113 ? 4.310 3.054 -21.515 1.00 67.50 113 PHE A N 1
ATOM 882 C CA . PHE A 1 113 ? 2.953 3.084 -20.952 1.00 67.50 113 PHE A CA 1
ATOM 883 C C . PHE A 1 113 ? 2.689 1.919 -20.002 1.00 67.50 113 PHE A C 1
ATOM 885 O O . PHE A 1 113 ? 2.001 2.073 -18.996 1.00 67.50 113 PHE A O 1
ATOM 892 N N . VAL A 1 114 ? 3.292 0.763 -20.269 1.00 71.81 114 VAL A N 1
ATOM 893 C CA . VAL A 1 114 ? 3.216 -0.386 -19.369 1.00 71.81 114 VAL A CA 1
ATOM 894 C C . VAL A 1 114 ? 4.040 -0.141 -18.101 1.00 71.81 114 VAL A C 1
ATOM 896 O O . VAL A 1 114 ? 3.712 -0.690 -17.059 1.00 71.81 114 VAL A O 1
ATOM 899 N N . ARG A 1 115 ? 5.027 0.766 -18.094 1.00 71.94 115 ARG A N 1
ATOM 900 C CA . ARG A 1 115 ? 5.704 1.173 -16.844 1.00 71.94 115 ARG A CA 1
ATOM 901 C C . ARG A 1 115 ? 4.754 1.875 -15.869 1.00 71.94 115 ARG A C 1
ATOM 903 O O . ARG A 1 115 ? 4.928 1.739 -14.661 1.00 71.94 115 ARG A O 1
ATOM 910 N N . PHE A 1 116 ? 3.691 2.523 -16.359 1.00 75.56 116 PHE A N 1
ATOM 911 C CA . PHE A 1 116 ? 2.642 3.089 -15.501 1.00 75.56 116 PHE A CA 1
ATOM 912 C C . PHE A 1 116 ? 1.906 2.014 -14.685 1.00 75.56 116 PHE A C 1
ATOM 914 O O . PHE A 1 116 ? 1.489 2.268 -13.555 1.00 75.56 116 PHE A O 1
ATOM 921 N N . TRP A 1 117 ? 1.822 0.782 -15.200 1.00 78.38 117 TRP A N 1
ATOM 922 C CA . TRP A 1 117 ? 1.287 -0.361 -14.457 1.00 78.38 117 TRP A CA 1
ATOM 923 C C . TRP A 1 117 ? 2.005 -0.574 -13.120 1.00 78.38 117 TRP A C 1
ATOM 925 O O . TRP A 1 117 ? 1.367 -0.939 -12.135 1.00 78.38 117 TRP A O 1
ATOM 935 N N . ARG A 1 118 ? 3.313 -0.292 -13.039 1.00 75.88 118 ARG A N 1
ATOM 936 C CA . ARG A 1 118 ? 4.065 -0.406 -11.779 1.00 75.88 118 ARG A CA 1
ATOM 937 C C . ARG A 1 118 ? 3.600 0.576 -10.726 1.00 75.88 118 ARG A C 1
ATOM 939 O O . ARG A 1 118 ? 3.519 0.203 -9.563 1.00 75.88 118 ARG A O 1
ATOM 946 N N . VAL A 1 119 ? 3.262 1.799 -11.129 1.00 77.94 119 VAL A N 1
ATOM 947 C CA . VAL A 1 119 ? 2.698 2.802 -10.217 1.00 77.94 119 VAL A CA 1
ATOM 948 C C . VAL A 1 119 ? 1.368 2.292 -9.674 1.00 77.94 119 VAL A C 1
ATOM 950 O O . VAL A 1 119 ? 1.152 2.302 -8.466 1.00 77.94 119 VAL A O 1
ATOM 953 N N . VAL A 1 120 ? 0.513 1.751 -10.546 1.00 79.94 120 VAL A N 1
ATOM 954 C CA . VAL A 1 120 ? -0.761 1.141 -10.140 1.00 79.94 120 VAL A CA 1
ATOM 955 C C . VAL A 1 120 ? -0.535 -0.035 -9.184 1.00 79.94 120 VAL A C 1
ATOM 957 O O . VAL A 1 120 ? -1.216 -0.130 -8.165 1.00 79.94 120 VAL A O 1
ATOM 960 N N . ARG A 1 121 ? 0.447 -0.906 -9.456 1.00 79.56 121 ARG A N 1
ATOM 961 C CA . ARG A 1 121 ? 0.825 -2.016 -8.566 1.00 79.56 121 ARG A CA 1
ATOM 962 C C . ARG A 1 121 ? 1.284 -1.510 -7.199 1.00 79.56 121 ARG A C 1
ATOM 964 O O . ARG A 1 121 ? 0.777 -1.994 -6.195 1.00 79.56 121 ARG A O 1
ATOM 971 N N . LEU A 1 122 ? 2.207 -0.550 -7.158 1.00 76.88 122 LEU A N 1
ATOM 972 C CA . LEU A 1 122 ? 2.738 0.025 -5.917 1.00 76.88 122 LEU A CA 1
ATOM 973 C C . LEU A 1 122 ? 1.633 0.666 -5.080 1.00 76.88 122 LEU A C 1
ATOM 975 O O . LEU A 1 122 ? 1.534 0.391 -3.888 1.00 76.88 122 LEU A O 1
ATOM 979 N N . VAL A 1 123 ? 0.756 1.449 -5.711 1.00 78.69 123 VAL A N 1
ATOM 980 C CA . VAL A 1 123 ? -0.406 2.049 -5.044 1.00 78.69 123 VAL A CA 1
ATOM 981 C C . VAL A 1 123 ? -1.356 0.972 -4.520 1.00 78.69 123 VAL A C 1
ATOM 983 O O . VAL A 1 123 ? -1.840 1.090 -3.399 1.00 78.69 123 VAL A O 1
ATOM 986 N N . ASN A 1 124 ? -1.597 -0.101 -5.277 1.00 79.75 124 ASN A N 1
ATOM 987 C CA . ASN A 1 124 ? -2.430 -1.212 -4.815 1.00 79.75 124 ASN A CA 1
ATOM 988 C C . ASN A 1 124 ? -1.811 -1.949 -3.621 1.00 79.75 124 ASN A C 1
ATOM 990 O O . ASN A 1 124 ? -2.533 -2.276 -2.683 1.00 79.75 124 ASN A O 1
ATOM 994 N N . SER A 1 125 ? -0.497 -2.185 -3.628 1.00 75.75 125 SER A N 1
ATOM 995 C CA . SER A 1 125 ? 0.218 -2.791 -2.498 1.00 75.75 125 SER A CA 1
ATOM 996 C C . SER A 1 125 ? 0.174 -1.896 -1.255 1.00 75.75 125 SER A C 1
ATOM 998 O O . SER A 1 125 ? -0.129 -2.378 -0.169 1.00 75.75 125 SER A O 1
ATOM 1000 N N . LEU A 1 126 ? 0.381 -0.588 -1.421 1.00 74.31 126 LEU A N 1
ATOM 1001 C CA . LEU A 1 126 ? 0.226 0.412 -0.361 1.00 74.31 126 LEU A CA 1
ATOM 1002 C C . LEU A 1 126 ? -1.186 0.418 0.222 1.00 74.31 126 LEU A C 1
ATOM 1004 O O . LEU A 1 126 ? -1.374 0.394 1.436 1.00 74.31 126 LEU A O 1
ATOM 1008 N N . LEU A 1 127 ? -2.193 0.428 -0.649 1.00 78.88 127 LEU A N 1
ATOM 1009 C CA . LEU A 1 127 ? -3.589 0.434 -0.239 1.00 78.88 127 LEU A CA 1
ATOM 1010 C C . LEU A 1 127 ? -3.967 -0.861 0.485 1.00 78.88 127 LEU A C 1
ATOM 1012 O O . LEU A 1 127 ? -4.777 -0.816 1.407 1.00 78.88 127 LEU A O 1
ATOM 1016 N N . ALA A 1 128 ? -3.399 -2.000 0.083 1.00 77.12 128 ALA A N 1
ATOM 1017 C CA . ALA A 1 128 ? -3.567 -3.264 0.791 1.00 77.12 128 ALA A CA 1
ATOM 1018 C C . ALA A 1 128 ? -2.967 -3.189 2.203 1.00 77.12 128 ALA A C 1
ATOM 1020 O O . ALA A 1 128 ? -3.681 -3.467 3.161 1.00 77.12 128 ALA A O 1
ATOM 1021 N N . GLY A 1 129 ? -1.735 -2.687 2.346 1.00 77.19 129 GLY A N 1
ATOM 1022 C CA . GLY A 1 129 ? -1.112 -2.491 3.660 1.00 77.19 129 GLY A CA 1
ATOM 1023 C C . GLY A 1 129 ? -1.930 -1.573 4.577 1.00 77.19 129 GLY A C 1
ATOM 1024 O O . GLY A 1 129 ? -2.240 -1.931 5.709 1.00 77.19 129 GLY A O 1
ATOM 1025 N N . VAL A 1 130 ? -2.391 -0.429 4.060 1.00 77.94 130 VAL A N 1
ATOM 1026 C CA . VAL A 1 130 ? -3.249 0.498 4.821 1.00 77.94 130 VAL A CA 1
ATOM 1027 C C . VAL A 1 130 ? -4.587 -0.145 5.201 1.00 77.94 130 VAL A C 1
ATOM 1029 O O . VAL A 1 130 ? -5.120 0.119 6.279 1.00 77.94 130 VAL A O 1
ATOM 1032 N N . ARG A 1 131 ? -5.166 -0.983 4.332 1.00 80.62 131 ARG A N 1
ATOM 1033 C CA . ARG A 1 131 ? -6.413 -1.702 4.635 1.00 80.62 131 ARG A CA 1
ATOM 1034 C C . ARG A 1 131 ? -6.230 -2.696 5.772 1.00 80.62 131 ARG A C 1
ATOM 1036 O O . ARG A 1 131 ? -7.125 -2.775 6.611 1.00 80.62 131 ARG A O 1
ATOM 1043 N N . ASP A 1 132 ? -5.104 -3.395 5.810 1.00 81.50 132 ASP A N 1
ATOM 1044 C CA . ASP A 1 132 ? -4.794 -4.354 6.867 1.00 81.50 132 ASP A CA 1
ATOM 1045 C C . ASP A 1 132 ? -4.581 -3.632 8.208 1.00 81.50 132 ASP A C 1
ATOM 1047 O O . ASP A 1 132 ? -5.240 -3.959 9.194 1.00 81.50 132 ASP A O 1
ATOM 1051 N N . GLU A 1 133 ? -3.807 -2.541 8.232 1.00 80.31 133 GLU A N 1
ATOM 1052 C CA . GLU A 1 133 ? -3.645 -1.702 9.433 1.00 80.31 133 GLU A CA 1
ATOM 1053 C C . GLU A 1 133 ? -4.979 -1.116 9.926 1.00 80.31 133 GLU A C 1
ATOM 1055 O O . GLU A 1 133 ? -5.258 -1.020 11.131 1.00 80.31 133 GLU A O 1
ATOM 1060 N N . HIS A 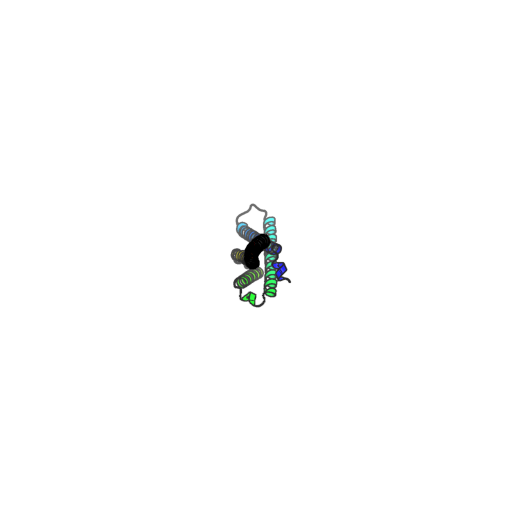1 134 ? -5.844 -0.722 8.990 1.00 84.25 134 HIS A N 1
ATOM 1061 C CA . HIS A 1 134 ? -7.169 -0.223 9.322 1.00 84.25 134 HIS A CA 1
ATOM 1062 C C . HIS A 1 134 ? -8.085 -1.334 9.856 1.00 84.25 134 HIS A C 1
ATOM 1064 O O . HIS A 1 134 ? -8.893 -1.079 10.755 1.00 84.25 134 HIS A O 1
ATOM 1070 N N . ALA A 1 135 ? -7.965 -2.562 9.343 1.00 88.38 135 ALA A N 1
ATOM 1071 C CA . ALA A 1 135 ? -8.697 -3.722 9.840 1.00 88.38 135 ALA A CA 1
ATOM 1072 C C . ALA A 1 135 ? -8.297 -4.056 11.285 1.00 88.38 135 ALA A C 1
ATOM 1074 O O . ALA A 1 135 ? -9.183 -4.212 12.131 1.00 88.38 135 ALA A O 1
ATOM 1075 N N . ASP A 1 136 ? -6.999 -4.033 11.590 1.00 88.44 136 ASP A N 1
ATOM 1076 C CA . ASP A 1 136 ? -6.471 -4.233 12.943 1.00 88.44 136 ASP A CA 1
ATOM 1077 C C . ASP A 1 136 ? -6.978 -3.152 13.905 1.00 88.44 136 ASP A C 1
ATOM 1079 O O . ASP A 1 136 ? -7.517 -3.440 14.980 1.00 88.44 136 ASP A O 1
ATOM 1083 N N . THR A 1 137 ? -6.899 -1.884 13.491 1.00 88.50 137 THR A N 1
ATOM 1084 C CA . THR A 1 137 ? -7.395 -0.750 14.286 1.00 88.50 137 THR A CA 1
ATOM 1085 C C . THR A 1 137 ? -8.895 -0.875 14.559 1.00 88.50 137 THR A C 1
ATOM 1087 O O . THR A 1 137 ? -9.368 -0.632 15.675 1.00 88.50 137 THR A O 1
ATOM 1090 N N . LYS A 1 138 ? -9.666 -1.300 13.552 1.00 91.44 138 LYS A N 1
ATOM 1091 C CA . LYS A 1 138 ? -11.107 -1.535 13.672 1.00 91.44 138 LYS A CA 1
ATOM 1092 C C . LYS A 1 138 ? -11.417 -2.685 14.629 1.00 91.44 138 LYS A C 1
ATOM 1094 O O . LYS A 1 138 ? -12.391 -2.595 15.382 1.00 91.44 138 LYS A O 1
ATOM 1099 N N . GLU A 1 139 ? -10.611 -3.744 14.643 1.00 92.75 139 GLU A N 1
ATOM 1100 C CA . GLU A 1 139 ? -10.765 -4.844 15.594 1.00 92.75 139 GLU A CA 1
ATOM 1101 C C . GLU A 1 139 ? -10.495 -4.387 17.034 1.00 92.75 139 GLU A C 1
ATOM 1103 O O . GLU A 1 139 ? -11.297 -4.663 17.936 1.00 92.75 139 GLU A O 1
ATOM 1108 N N . VAL A 1 140 ? -9.418 -3.627 17.252 1.00 92.81 140 VAL A N 1
ATOM 1109 C CA . VAL A 1 140 ? -9.081 -3.054 18.565 1.00 92.81 140 VAL A CA 1
ATOM 1110 C C . VAL A 1 140 ? -10.195 -2.130 19.058 1.00 92.81 140 VAL A C 1
ATOM 1112 O O . VAL A 1 140 ? -10.617 -2.233 20.214 1.00 92.81 140 VAL A O 1
ATOM 1115 N N . LEU A 1 141 ? -10.737 -1.283 18.179 1.00 93.12 141 LEU A N 1
ATOM 1116 C CA . LEU A 1 141 ? -11.860 -0.403 18.502 1.00 93.12 141 LEU A CA 1
ATOM 1117 C C . LEU A 1 141 ? -13.124 -1.196 18.865 1.00 93.12 141 LEU A C 1
ATOM 1119 O O . LEU A 1 141 ? -13.823 -0.864 19.821 1.00 93.12 141 LEU A O 1
ATOM 1123 N N . LYS A 1 142 ? -13.420 -2.280 18.143 1.00 94.06 142 LYS A N 1
ATOM 1124 C CA . LYS A 1 142 ? -14.571 -3.140 18.448 1.00 94.06 142 LYS A CA 1
ATOM 1125 C C . LYS A 1 142 ? -14.418 -3.811 19.817 1.00 94.06 142 LYS A C 1
ATOM 1127 O O . LYS A 1 142 ? -15.378 -3.858 20.587 1.00 94.06 142 LYS A O 1
ATOM 1132 N N . LYS A 1 143 ? -13.213 -4.284 20.152 1.00 93.69 143 LYS A N 1
ATOM 1133 C CA . LYS A 1 143 ? -12.895 -4.865 21.467 1.00 93.69 143 LYS A CA 1
ATOM 1134 C C . LYS A 1 143 ? -13.031 -3.840 22.596 1.00 93.69 143 LYS A C 1
ATOM 1136 O O . LYS A 1 143 ? -13.607 -4.162 23.634 1.00 93.69 143 LYS A O 1
ATOM 1141 N N . SER A 1 144 ? -12.554 -2.609 22.407 1.00 90.50 144 SER A N 1
ATOM 1142 C CA . SER A 1 144 ? -12.675 -1.560 23.428 1.00 90.50 144 SER A CA 1
ATOM 1143 C C . SER A 1 144 ? -14.129 -1.125 23.644 1.00 90.50 144 SER A C 1
ATOM 1145 O O . SER A 1 144 ? -14.552 -0.964 24.788 1.00 90.50 144 SER A O 1
ATOM 1147 N N . GLN A 1 145 ? -14.930 -1.032 22.577 1.00 93.88 145 GLN A N 1
ATOM 1148 C CA . GLN A 1 145 ? -16.364 -0.747 22.674 1.00 93.88 145 GLN A CA 1
ATOM 1149 C C . GLN A 1 145 ? -17.139 -1.839 23.420 1.00 93.88 145 GLN A C 1
ATOM 1151 O O . GLN A 1 145 ? -18.036 -1.520 24.202 1.00 93.88 145 GLN A O 1
ATOM 1156 N N . LEU A 1 146 ? -16.810 -3.116 23.203 1.00 94.62 146 LEU A N 1
ATOM 1157 C CA . LEU A 1 146 ? -17.425 -4.222 23.943 1.00 94.62 146 LEU A CA 1
ATOM 1158 C C . LEU A 1 146 ? -17.100 -4.137 25.438 1.00 94.62 146 LEU A C 1
ATOM 1160 O O . LEU A 1 146 ? -18.023 -4.140 26.249 1.00 94.62 146 LEU A O 1
ATOM 1164 N N . ARG A 1 147 ? -15.828 -3.925 25.797 1.00 93.44 147 ARG A N 1
ATOM 1165 C CA . ARG A 1 147 ? -15.420 -3.730 27.200 1.00 93.44 147 ARG A CA 1
ATOM 1166 C C . ARG A 1 147 ? -16.114 -2.535 27.849 1.00 93.44 147 ARG A C 1
ATOM 1168 O O . ARG A 1 147 ? -16.568 -2.623 28.984 1.00 93.44 147 ARG A O 1
ATOM 1175 N N . ALA A 1 148 ? -16.247 -1.420 27.131 1.00 93.88 148 ALA A N 1
ATOM 1176 C CA . ALA A 1 148 ? -16.956 -0.249 27.644 1.00 93.88 148 ALA A CA 1
ATOM 1177 C C . ALA A 1 148 ? -18.436 -0.554 27.940 1.00 93.88 148 ALA A C 1
ATOM 1179 O O . ALA A 1 148 ? -18.971 -0.097 28.951 1.00 93.88 148 ALA A O 1
ATOM 1180 N N . LYS A 1 149 ? -19.094 -1.359 27.093 1.00 94.25 149 LYS A N 1
ATOM 1181 C CA . LYS A 1 149 ? -20.473 -1.815 27.325 1.00 94.25 149 LYS A CA 1
ATOM 1182 C C . LYS A 1 149 ? -20.580 -2.771 28.512 1.00 94.25 149 LYS A C 1
ATOM 1184 O O . LYS A 1 149 ? -21.525 -2.643 29.285 1.00 94.25 149 LYS A O 1
ATOM 1189 N N . GLU A 1 150 ? -19.632 -3.691 28.673 1.00 95.50 150 GLU A N 1
ATOM 1190 C CA . GLU A 1 150 ? -19.571 -4.605 29.823 1.00 95.50 150 GLU A CA 1
ATOM 1191 C C . GLU A 1 150 ? -19.444 -3.827 31.136 1.00 95.50 150 GLU A C 1
ATOM 1193 O O . GLU A 1 150 ? -20.277 -3.987 32.027 1.00 95.50 150 GLU A O 1
ATOM 1198 N N . VAL A 1 151 ? -18.499 -2.886 31.211 1.00 95.38 151 VAL A N 1
ATOM 1199 C CA . VAL A 1 151 ? -18.310 -2.023 32.389 1.00 95.38 151 VAL A CA 1
ATOM 1200 C C . VAL A 1 151 ? -19.555 -1.172 32.667 1.00 95.38 151 VAL A C 1
ATOM 1202 O O . VAL A 1 151 ? -19.953 -0.994 33.820 1.00 95.38 151 VAL A O 1
ATOM 1205 N N . ALA A 1 152 ? -20.218 -0.656 31.627 1.00 95.31 152 ALA A N 1
ATOM 1206 C CA . ALA A 1 152 ? -21.465 0.089 31.792 1.00 95.31 152 ALA A CA 1
ATOM 1207 C C . ALA A 1 152 ? -22.601 -0.789 32.352 1.00 95.31 152 ALA A C 1
ATOM 1209 O O . ALA A 1 152 ? -23.355 -0.337 33.217 1.00 95.31 152 ALA A O 1
ATOM 1210 N N . LEU A 1 153 ? -22.704 -2.044 31.903 1.00 96.00 153 LEU A N 1
ATOM 1211 C CA . LEU A 1 153 ? -23.661 -3.024 32.419 1.00 96.00 153 LEU A CA 1
ATOM 1212 C C . LEU A 1 153 ? -23.374 -3.399 33.874 1.00 96.00 153 LEU A C 1
ATOM 1214 O O . LEU A 1 153 ? -24.299 -3.443 34.683 1.00 96.00 153 LEU A O 1
ATOM 1218 N N . GLU A 1 154 ? -22.114 -3.632 34.233 1.00 94.94 154 GLU A N 1
ATOM 1219 C CA . GLU A 1 154 ? -21.712 -3.906 35.617 1.00 94.94 154 GLU A CA 1
ATOM 1220 C C . GLU A 1 154 ? -22.036 -2.730 36.536 1.00 94.94 154 GLU A C 1
ATOM 1222 O O . GLU A 1 154 ? -22.631 -2.919 37.599 1.00 94.94 154 GLU A O 1
ATOM 1227 N N . LYS A 1 155 ? -21.754 -1.500 36.093 1.00 94.81 155 LYS A N 1
ATOM 1228 C CA . LYS A 1 155 ? -22.139 -0.288 36.821 1.00 94.81 155 LYS A CA 1
ATOM 1229 C C . LYS A 1 155 ? -23.657 -0.192 36.992 1.00 94.81 155 LYS A C 1
ATOM 1231 O O . LYS A 1 155 ? -24.132 0.147 38.078 1.00 94.81 155 LYS A O 1
ATOM 1236 N N . ALA A 1 156 ? -24.434 -0.504 35.956 1.00 95.19 156 ALA A N 1
ATOM 1237 C CA . ALA A 1 156 ? -25.894 -0.504 36.042 1.00 95.19 156 ALA A CA 1
ATOM 1238 C C . ALA A 1 156 ? -26.395 -1.541 37.065 1.00 95.19 156 ALA A C 1
ATOM 1240 O O . ALA A 1 156 ? -27.196 -1.208 37.936 1.00 95.19 156 ALA A O 1
ATOM 1241 N N . ARG A 1 157 ? -25.849 -2.762 37.040 1.00 95.06 157 ARG A N 1
ATOM 1242 C CA . ARG A 1 157 ? -26.182 -3.823 38.005 1.00 95.06 157 ARG A CA 1
ATOM 1243 C C . ARG A 1 157 ? -25.811 -3.445 39.439 1.00 95.06 157 ARG A C 1
ATOM 1245 O O . ARG A 1 157 ? -26.626 -3.609 40.342 1.00 95.06 157 ARG A O 1
ATOM 1252 N N . ALA A 1 158 ? -24.614 -2.899 39.651 1.00 94.50 158 ALA A N 1
ATOM 1253 C CA . ALA A 1 158 ? -24.147 -2.478 40.970 1.00 94.50 158 ALA A CA 1
ATOM 1254 C C . ALA A 1 158 ? -24.995 -1.329 41.537 1.00 94.50 158 ALA A C 1
ATOM 1256 O O . ALA A 1 158 ? -25.378 -1.350 42.705 1.00 94.50 158 ALA A O 1
ATOM 1257 N N . THR A 1 159 ? -25.348 -0.347 40.701 1.00 95.88 159 THR A N 1
ATOM 1258 C CA . THR A 1 159 ? -26.205 0.773 41.125 1.00 95.88 159 THR A CA 1
ATOM 1259 C C . THR A 1 159 ? -27.632 0.324 41.439 1.00 95.88 159 THR A C 1
ATOM 1261 O O . THR A 1 159 ? -28.230 0.828 42.390 1.00 95.88 159 THR A O 1
ATOM 1264 N N . GLU A 1 160 ? -28.182 -0.642 40.701 1.00 96.12 160 GLU A N 1
ATOM 1265 C CA . GLU A 1 160 ? -29.482 -1.234 41.023 1.00 96.12 160 GLU A CA 1
ATOM 1266 C C . GLU A 1 160 ? -29.438 -2.057 42.320 1.00 96.12 160 GLU A C 1
ATOM 1268 O O . GLU A 1 160 ? -30.316 -1.898 43.171 1.00 96.12 160 GLU A O 1
ATOM 1273 N N . GLY A 1 161 ? -28.394 -2.870 42.521 1.00 95.00 161 GLY A N 1
ATOM 1274 C CA . GLY A 1 161 ? -28.171 -3.607 43.768 1.00 95.00 161 GLY A CA 1
ATOM 1275 C C . GLY A 1 161 ? -28.097 -2.678 44.980 1.00 95.00 161 GLY A C 1
ATOM 1276 O O . GLY A 1 161 ? -28.814 -2.876 45.960 1.00 95.00 161 GLY A O 1
ATOM 1277 N N . MET A 1 162 ? -27.335 -1.589 44.865 1.00 94.38 162 MET A N 1
ATOM 1278 C CA . MET A 1 162 ? -27.213 -0.577 45.914 1.00 94.38 162 MET A CA 1
ATOM 1279 C C . MET A 1 162 ? -28.553 0.112 46.213 1.00 94.38 162 MET A C 1
ATOM 1281 O O . MET A 1 162 ? -28.908 0.296 47.376 1.00 94.38 162 MET A O 1
ATOM 1285 N N . LYS A 1 163 ? -29.355 0.444 45.189 1.00 96.38 163 LYS A N 1
ATOM 1286 C CA . LYS A 1 163 ? -30.708 1.000 45.388 1.00 96.38 163 LYS A CA 1
ATOM 1287 C C . LYS A 1 163 ? -31.624 0.034 46.140 1.00 96.38 163 LYS A C 1
ATOM 1289 O O . LYS A 1 163 ? -32.365 0.470 47.022 1.00 96.38 163 LYS A O 1
ATOM 1294 N N . ARG A 1 164 ? -31.580 -1.261 45.807 1.00 95.75 164 ARG A N 1
ATOM 1295 C CA . ARG A 1 164 ? -32.370 -2.299 46.490 1.00 95.75 164 ARG A CA 1
ATOM 1296 C C . ARG A 1 164 ? -31.950 -2.447 47.949 1.00 95.75 164 ARG A C 1
ATOM 1298 O O . ARG A 1 164 ? -32.820 -2.509 48.813 1.00 95.75 164 ARG A O 1
ATOM 1305 N N . GLU A 1 165 ? -30.650 -2.432 48.233 1.00 93.75 165 GLU A N 1
ATOM 1306 C CA . GLU A 1 165 ? -30.140 -2.518 49.603 1.00 93.75 165 GLU A CA 1
ATOM 1307 C C . GLU A 1 165 ? -30.546 -1.295 50.438 1.00 93.75 165 GLU A C 1
ATOM 1309 O O . GLU A 1 165 ? -31.056 -1.444 51.548 1.00 93.75 165 GLU A O 1
ATOM 1314 N N . VAL A 1 166 ? -30.420 -0.082 49.887 1.00 96.50 166 VAL A N 1
ATOM 1315 C CA . VAL A 1 166 ? -30.873 1.152 50.551 1.00 96.50 166 VAL A CA 1
ATOM 1316 C C . VAL A 1 166 ? -32.378 1.110 50.830 1.00 96.50 166 VAL A C 1
ATOM 1318 O O . VAL A 1 166 ? -32.815 1.481 51.919 1.00 96.50 166 VAL A O 1
ATOM 1321 N N . ALA A 1 167 ? -33.184 0.635 49.876 1.00 95.38 167 ALA A N 1
ATOM 1322 C CA . ALA A 1 167 ? -34.624 0.485 50.071 1.00 95.38 167 ALA A CA 1
ATOM 1323 C C . ALA A 1 167 ? -34.959 -0.555 51.155 1.00 95.38 167 ALA A C 1
ATOM 1325 O O . ALA A 1 167 ? -35.855 -0.319 51.965 1.00 95.38 167 ALA A O 1
ATOM 1326 N N . ALA A 1 168 ? -34.234 -1.676 51.202 1.00 95.00 168 ALA A N 1
ATOM 1327 C CA . ALA A 1 168 ? -34.397 -2.695 52.235 1.00 95.00 168 ALA A CA 1
ATOM 1328 C C . ALA A 1 168 ? -34.030 -2.154 53.626 1.00 95.00 168 ALA A C 1
ATOM 1330 O O . ALA A 1 168 ? -34.824 -2.295 54.553 1.00 95.00 168 ALA A O 1
ATOM 1331 N N . ARG A 1 169 ? -32.894 -1.453 53.759 1.00 95.19 169 ARG A N 1
ATOM 1332 C CA . ARG A 1 169 ? -32.481 -0.810 55.019 1.00 95.19 169 ARG A CA 1
ATOM 1333 C C . ARG A 1 169 ? -33.526 0.182 55.520 1.00 95.19 169 ARG A C 1
ATOM 1335 O O . ARG A 1 169 ? -33.923 0.100 56.674 1.00 95.19 169 ARG A O 1
ATOM 1342 N N . ARG A 1 170 ? -34.057 1.041 54.640 1.00 95.62 170 ARG A N 1
ATOM 1343 C CA . ARG A 1 170 ? -35.137 1.980 54.999 1.00 95.62 170 ARG A CA 1
ATOM 1344 C C . ARG A 1 170 ? -36.397 1.275 55.507 1.00 95.62 170 ARG A C 1
ATOM 1346 O O . ARG A 1 170 ? -37.032 1.771 56.430 1.00 95.62 170 ARG A O 1
ATOM 1353 N N . ARG A 1 171 ? -36.770 0.129 54.923 1.00 94.56 171 ARG A N 1
ATOM 1354 C CA . ARG A 1 171 ? -37.918 -0.666 55.400 1.00 94.56 171 ARG A CA 1
ATOM 1355 C C . ARG A 1 171 ? -37.660 -1.270 56.778 1.00 94.56 171 ARG A C 1
ATOM 1357 O O . ARG A 1 171 ? -38.548 -1.227 57.620 1.00 94.56 171 ARG A O 1
ATOM 1364 N N . VAL A 1 172 ? -36.459 -1.801 57.008 1.00 95.06 172 VAL A N 1
ATOM 1365 C CA . VAL A 1 172 ? -36.064 -2.347 58.316 1.00 95.06 172 VAL A CA 1
ATOM 1366 C C . VAL A 1 172 ? -36.039 -1.247 59.376 1.00 95.06 172 VAL A C 1
ATOM 1368 O O . VAL A 1 172 ? -36.602 -1.430 60.447 1.00 95.06 172 VAL A O 1
ATOM 1371 N N . GLU A 1 173 ? -35.469 -0.080 59.074 1.00 94.75 173 GLU A N 1
ATOM 1372 C CA . GLU A 1 173 ? -35.480 1.076 59.981 1.00 94.75 173 GLU A CA 1
ATOM 1373 C C . GLU A 1 173 ? -36.903 1.543 60.311 1.00 94.75 173 GLU A C 1
ATOM 1375 O O . GLU A 1 173 ? -37.194 1.841 61.467 1.00 94.75 173 GLU A O 1
ATOM 1380 N N . ALA A 1 174 ? -37.803 1.578 59.323 1.00 94.50 174 ALA A N 1
ATOM 1381 C CA . ALA A 1 174 ? -39.206 1.919 59.549 1.00 94.50 174 ALA A CA 1
ATOM 1382 C C . ALA A 1 174 ? -39.912 0.895 60.454 1.00 94.50 174 ALA A C 1
ATOM 1384 O O . ALA A 1 174 ? -40.648 1.284 61.356 1.00 94.50 174 ALA A O 1
ATOM 1385 N N . MET A 1 175 ? -39.647 -0.399 60.255 1.00 93.62 175 MET A N 1
ATOM 1386 C CA . MET A 1 175 ? -40.184 -1.470 61.098 1.00 93.62 175 MET A CA 1
ATOM 1387 C C . MET A 1 175 ? -39.649 -1.387 62.535 1.00 93.62 175 MET A C 1
ATOM 1389 O O . MET A 1 175 ? -40.423 -1.491 63.478 1.00 93.62 175 MET A O 1
ATOM 1393 N N . LEU A 1 176 ? -38.346 -1.140 62.713 1.00 94.31 176 LEU A N 1
ATOM 1394 C CA . LEU A 1 176 ? -37.736 -0.958 64.035 1.00 94.3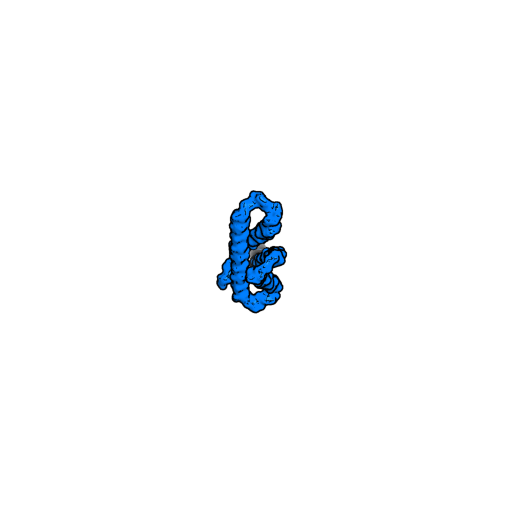1 176 LEU A CA 1
ATOM 1395 C C . LEU A 1 176 ? -38.296 0.263 64.770 1.00 94.31 176 LEU A C 1
ATOM 1397 O O . LEU A 1 176 ? -38.496 0.196 65.980 1.00 94.31 176 LEU A O 1
ATOM 1401 N N . ARG A 1 177 ? -38.564 1.364 64.057 1.00 94.12 177 ARG A N 1
ATOM 1402 C CA . ARG A 1 177 ? -39.257 2.525 64.634 1.00 94.12 177 ARG A CA 1
ATOM 1403 C C . ARG A 1 177 ? -40.674 2.167 65.069 1.00 94.12 177 ARG A C 1
ATOM 1405 O O . ARG A 1 177 ? -41.006 2.435 66.211 1.00 94.12 177 ARG A O 1
ATOM 1412 N N . GLY A 1 178 ? -41.446 1.487 64.218 1.00 94.00 178 GLY A N 1
ATOM 1413 C CA . GLY A 1 178 ? -42.788 1.017 64.576 1.00 94.00 178 GLY A CA 1
ATOM 1414 C C . GLY A 1 178 ? -42.792 0.131 65.825 1.00 94.00 178 GLY A C 1
ATOM 1415 O O . GLY A 1 178 ? -43.559 0.384 66.745 1.00 94.00 178 GLY A O 1
ATOM 1416 N N . TYR A 1 179 ? -41.873 -0.838 65.918 1.00 94.25 179 TYR A N 1
ATOM 1417 C CA . TYR A 1 179 ? -41.731 -1.662 67.125 1.00 94.25 179 TYR A CA 1
ATOM 1418 C C . TYR A 1 179 ? -41.334 -0.858 68.359 1.00 94.25 179 TYR A C 1
ATOM 1420 O O . TYR A 1 179 ? -41.807 -1.143 69.456 1.00 94.25 179 TYR A O 1
ATOM 1428 N N . LYS A 1 180 ? -40.454 0.135 68.206 1.00 95.12 180 LYS A N 1
ATOM 1429 C CA . LYS A 1 180 ? -40.078 1.011 69.314 1.00 95.12 180 LYS A CA 1
ATOM 1430 C C . LYS A 1 180 ? -41.290 1.798 69.821 1.00 95.12 180 LYS A C 1
ATOM 1432 O O . LYS A 1 180 ? -41.509 1.827 71.028 1.00 95.12 180 LYS A O 1
ATOM 1437 N N . ASP A 1 181 ? -42.070 2.378 68.913 1.00 94.00 181 ASP A N 1
ATOM 1438 C CA . ASP A 1 181 ? -43.268 3.147 69.249 1.00 94.00 181 ASP A CA 1
ATOM 1439 C C . ASP A 1 181 ? -44.313 2.246 69.937 1.00 94.00 181 ASP A C 1
ATOM 1441 O O . ASP A 1 181 ? -44.855 2.611 70.978 1.00 94.00 181 ASP A O 1
ATOM 1445 N N . GLU A 1 182 ? -44.539 1.024 69.438 1.00 93.00 182 GLU A N 1
ATOM 1446 C CA . GLU A 1 182 ? -45.422 0.034 70.079 1.00 93.00 182 GLU A CA 1
ATOM 1447 C C . GLU A 1 182 ? -44.962 -0.330 71.499 1.00 93.00 182 GLU A C 1
ATOM 1449 O O . GLU A 1 182 ? -45.781 -0.390 72.416 1.00 93.00 182 GLU A O 1
ATOM 1454 N N . VAL A 1 183 ? -43.658 -0.545 71.706 1.00 91.75 183 VAL A N 1
ATOM 1455 C CA . VAL A 1 183 ? -43.089 -0.851 73.030 1.00 91.75 183 VAL A CA 1
ATOM 1456 C C . VAL A 1 183 ? -43.221 0.334 73.986 1.00 91.75 183 VAL A C 1
ATOM 1458 O O . VAL A 1 183 ? -43.564 0.127 75.149 1.00 91.75 183 VAL A O 1
ATOM 1461 N N . GLU A 1 184 ? -42.975 1.565 73.528 1.00 90.94 184 GLU A N 1
ATOM 1462 C CA . GLU A 1 184 ? -43.197 2.772 74.337 1.00 90.94 184 GLU A CA 1
ATOM 1463 C C . GLU A 1 184 ? -44.676 2.905 74.721 1.00 90.94 184 GLU A C 1
ATOM 1465 O O . GLU A 1 184 ? -44.981 3.111 75.895 1.00 90.9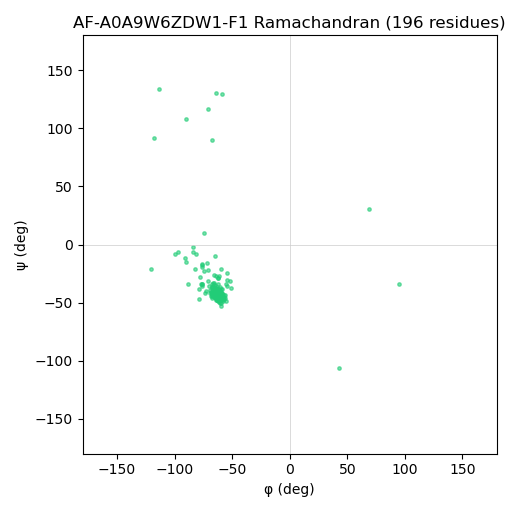4 184 GLU A O 1
ATOM 1470 N N . THR A 1 185 ? -45.589 2.661 73.778 1.00 91.62 185 THR A N 1
ATOM 1471 C CA . THR A 1 185 ? -47.040 2.700 74.022 1.00 91.62 185 THR A CA 1
ATOM 1472 C C . THR A 1 185 ? -47.473 1.636 75.038 1.00 91.62 185 THR A C 1
ATOM 1474 O O . THR A 1 185 ? -48.222 1.922 75.972 1.00 91.62 185 THR A O 1
ATOM 1477 N N . LEU A 1 186 ? -46.981 0.400 74.895 1.00 89.06 186 LEU A N 1
ATOM 1478 C CA . LEU A 1 186 ? -47.236 -0.696 75.838 1.00 89.06 186 LEU A CA 1
ATOM 1479 C C . LEU A 1 186 ? -46.674 -0.391 77.230 1.00 89.06 186 LEU A C 1
ATOM 1481 O O . LEU A 1 186 ? -47.337 -0.650 78.232 1.00 89.06 186 LEU A O 1
ATOM 1485 N N . SER A 1 187 ? -45.465 0.166 77.296 1.00 90.38 187 SER A N 1
ATOM 1486 C CA . SER A 1 187 ? -44.829 0.589 78.545 1.00 90.38 187 SER A CA 1
ATOM 1487 C C . SER A 1 187 ? -45.649 1.669 79.251 1.00 90.38 187 SER A C 1
ATOM 1489 O O . SER A 1 187 ? -45.883 1.580 80.456 1.00 90.38 187 SER A O 1
ATOM 1491 N N . GLU A 1 188 ? -46.142 2.660 78.508 1.00 90.06 188 GLU A N 1
ATOM 1492 C CA . GLU A 1 188 ? -46.983 3.731 79.042 1.00 90.06 188 GLU A CA 1
ATOM 1493 C C . GLU A 1 188 ? -48.330 3.199 79.550 1.00 90.06 188 GLU A C 1
ATOM 1495 O O . GLU A 1 188 ? -48.713 3.494 80.683 1.00 90.06 188 GLU A O 1
ATOM 1500 N N . ALA A 1 189 ? -48.992 2.327 78.782 1.00 88.94 189 ALA A N 1
ATOM 1501 C CA . ALA A 1 189 ? -50.224 1.661 79.202 1.00 88.94 189 ALA A CA 1
ATOM 1502 C C . ALA A 1 189 ? -50.030 0.836 80.486 1.00 88.94 189 ALA A C 1
ATOM 1504 O O . ALA A 1 189 ? -50.854 0.897 81.399 1.00 88.94 189 ALA A O 1
ATOM 1505 N N . LEU A 1 190 ? -48.917 0.103 80.590 1.00 85.88 190 LEU A N 1
ATOM 1506 C CA . LEU A 1 190 ? -48.585 -0.686 81.777 1.00 85.88 190 LEU A CA 1
ATOM 1507 C C . LEU A 1 190 ? -48.304 0.205 82.994 1.00 85.88 190 LEU A C 1
ATOM 1509 O O . LEU A 1 190 ? -48.683 -0.135 84.112 1.00 85.88 190 LEU A O 1
ATOM 1513 N N . LYS A 1 191 ? -47.675 1.364 82.781 1.00 87.19 191 LYS A N 1
ATOM 1514 C CA . LYS A 1 191 ? -47.404 2.348 83.832 1.00 87.19 191 LYS A CA 1
ATOM 1515 C C . LYS A 1 191 ? -48.691 2.986 84.355 1.00 87.19 191 LYS A C 1
ATOM 1517 O O . LYS A 1 191 ? -48.831 3.121 85.564 1.00 87.19 191 LYS A O 1
ATOM 1522 N N . ILE A 1 192 ? -49.634 3.323 83.472 1.00 82.88 192 ILE A N 1
ATOM 1523 C CA . ILE A 1 192 ? -50.966 3.817 83.854 1.00 82.88 192 ILE A CA 1
ATOM 1524 C C . ILE A 1 192 ? -51.711 2.743 84.653 1.00 82.88 192 ILE A C 1
ATOM 1526 O O . ILE A 1 192 ? -52.171 3.022 85.753 1.00 82.88 192 ILE A O 1
ATOM 1530 N N . ALA A 1 193 ? -51.745 1.501 84.159 1.00 81.38 193 ALA A N 1
ATOM 1531 C CA . ALA A 1 193 ? -52.395 0.392 84.858 1.00 81.38 193 ALA A CA 1
ATOM 1532 C C . ALA A 1 193 ? -51.779 0.114 86.242 1.00 81.38 193 ALA A C 1
ATOM 1534 O O . ALA A 1 193 ? -52.498 -0.206 87.181 1.00 81.38 193 ALA A O 1
ATOM 1535 N N . ALA A 1 194 ? -50.459 0.249 86.393 1.00 82.44 194 ALA A N 1
ATOM 1536 C CA . ALA A 1 194 ? -49.790 0.087 87.682 1.00 82.44 194 ALA A CA 1
ATOM 1537 C C . ALA A 1 194 ? -50.086 1.234 88.667 1.00 82.44 194 ALA A C 1
ATOM 1539 O O . ALA A 1 194 ? -50.106 0.997 89.871 1.00 82.44 194 ALA A O 1
ATOM 1540 N N . VAL A 1 195 ? -50.310 2.457 88.174 1.00 77.06 195 VAL A N 1
ATOM 1541 C CA . VAL A 1 195 ? -50.689 3.621 88.996 1.00 77.06 195 VAL A CA 1
ATOM 1542 C C . VAL A 1 195 ? -52.161 3.559 89.414 1.00 77.06 195 VAL A C 1
ATOM 1544 O O . VAL A 1 195 ? -52.469 3.950 90.529 1.00 77.06 195 VAL A O 1
ATOM 1547 N N . ASP A 1 196 ? -53.048 3.023 88.572 1.00 66.88 196 ASP A N 1
ATOM 1548 C CA . ASP A 1 196 ? -54.484 2.864 88.872 1.00 66.88 196 ASP A CA 1
ATOM 1549 C C . ASP A 1 196 ? -54.787 1.766 89.917 1.00 66.88 196 ASP A C 1
ATOM 1551 O O . ASP A 1 196 ? -55.890 1.700 90.455 1.00 66.88 196 ASP A O 1
ATOM 1555 N N . VAL A 1 197 ? -53.828 0.873 90.191 1.00 58.28 197 VAL A N 1
ATOM 1556 C CA . VAL A 1 197 ? -53.970 -0.260 91.131 1.00 58.28 197 VAL A CA 1
ATOM 1557 C C . VAL A 1 197 ? -53.401 0.058 92.531 1.00 58.28 197 VAL A C 1
ATOM 1559 O O . VAL A 1 197 ? -53.581 -0.740 93.453 1.00 58.28 197 VAL A O 1
ATOM 1562 N N . ALA A 1 198 ? -52.747 1.211 92.712 1.00 46.12 198 ALA A N 1
ATOM 1563 C CA . ALA A 1 198 ? -52.197 1.686 93.989 1.00 46.12 198 ALA A CA 1
ATOM 1564 C C . ALA A 1 198 ? -53.086 2.764 94.626 1.00 46.12 198 ALA A C 1
ATOM 1566 O O . ALA A 1 198 ? -53.236 2.724 95.870 1.00 46.12 198 ALA A O 1
#

Sequence (198 aa):
NGGKLMELYEVQLLVCLLIGLDILFSNVEFVMSYNVTSLSLVPLNLQVGVLRVVQSFTGFTLFFFMLELLVLMGTYRGEFFLHIGYLTDLGVVLVCAYGEVDGWGKEVRVLGFVRFWRVVRLVNSLLAGVRDEHADTKEVLKKSQLRAKEVALEKARATEGMKREVAARRRVEAMLRGYKDEVETLSEALKIAAVDVA

pLDDT: mean 80.72, std 11.41, range [45.34, 96.5]

InterPro domains:
  IPR031846 Voltage-gated hydrogen channel 1 [PTHR46480] (4-196)

Foldseek 3Di:
DVVVVCLPPVNLVVLVVLLVVLLVLLVVLLVLVVCVVPDPPDPPVVSVVSNVVSVVSNVVSLVVLVVVLVVVCVVCPPVLVVDPLNVLSVVLSVLLVVCVVVVVPDPNSVCSVVSVSVVVVSVVVNVVVVVVVVVVVVVVVVVVVVVVVVVVVVVVVVVVVVVVVVVVVVVVVVVVVVVVVVVVVVVVVVVVVVVVVD

Organism: NCBI:txid2557542